Protein 8CI9 (pdb70)

Sequence (306 aa):
LRLPVIDLSMKNLKPGTTSWNSVRTQVREALEEYGCFEAVIDAVSPELQKAVVCNKGHELLNLPLETKMLNGNKPEYDGFTSIPNLNEGMGVGRITDLEKVERFTNLMWPEGNKDFCETVYSYGKRMAEVDHILKMMVFESFGMEKHFDSFCESTNYLLHFMRYQQPGKDGRSPALSLHKDKSILTIVNQNDVKGLEFETKDGEWILPTADNHIVLLGDCFMAWSNGRLHSPLHRVTLVANQARLSTSSFSFPKDIIETPAELVDEEHPLLFNPFEITELLAYCFTKEGAKAVCDLKQYKAYTGALE

Nearest PDB structures (foldseek):
  8ci9-assembly1_C  TM=1.003E+00  e=3.288E-72  Sinopodophyllum hexandrum
  7e37-assembly2_B  TM=9.973E-01  e=7.373E-65  Sinopodophyllum hexandrum
  7e38-assembly2_B  TM=9.932E-01  e=2.097E-63  Sinopodophyllum hexandrum
  8cv9-assembly1_A  TM=7.740E-01  e=1.051E-19  Atropa belladonna
  8cvg-assembly1_A  TM=7.810E-01  e=4.953E-19  Atropa belladonna

Foldseek 3Di:
DAAAEAEPAVPQCDPPGPSVLVSLVVLQVRQQFFQKHFYRDPLDPPVLVVLLVVLQCVQVVADPVLQCLVDDQQLAFHWDDDPQFKIKGKQKQLCDLVSLQVNQCSNPVVGDVSSSVSSSSVQVSVVVVVLSSVCSNCVVLVRNVCSVVFPPPKIKMKMKMKTAQNQDAAKDFRWDKFFRAFQKKKKAWSQFWFKWWQGPVGDIYTDGRPGIMMGGHVLNCLQLLNSGDGIIIGGMGRGRHMIMMIMMGIHTPFKRAHDPSNDDPVRHRFFHIGTSVCLSRQCPDPVRVVCGHPVCSPPRGPPVVD

Radius of gyration: 18.82 Å; Cα contacts (8 Å, |Δi|>4): 619; chains: 1; bounding box: 45×52×49 Å

Secondary structure (DSSP, 8-state):
----EEE--STT--TTSHHHHHHHHHHHHHHHHTSEEEEE--SS-HHHHHHHHHHHHHHHTS-HHHHHTT-S-TTTTS-EEETTTEEEEEEETTT-HHHHHHHHHHH-TT--HHHHHHHHHHHHHHHHHHHHHHHHHHHHTT-GGGHHHHHTT-EEEEEEEEE---SSSS-EEEEEEE---SSEEEEE-TT---EEEE-SSS-EE---SSSEEEEE-HHHHHHTTTSS-PPPEEEEE-SSS-EEEEEEEEE-SSEE---GGG-BTTB---B--EEHHHHHHHHTSTTTGGGSS-GGGSTTB--TT-

Structure (mmCIF, N/CA/C/O backbone):
data_8CI9
#
_entry.id   8CI9
#
_cell.length_a   41.713
_cell.length_b   66.828
_cell.length_c   55.209
_cell.angle_alpha   90.00
_cell.angle_beta   105.85
_cell.angle_gamma   90.00
#
_symmetry.space_group_name_H-M   'P 1 21 1'
#
loop_
_entity.id
_entity.type
_entity.pdbx_description
1 polymer 'Deoxypodophyllotoxin synthase'
2 non-polymer 'FE (III) ION'
3 non-polymer 2-AMINO-2-HYDROXYMETHYL-PROPANE-1,3-DIOL
4 water water
#
loop_
_atom_site.group_PDB
_atom_site.id
_atom_site.type_symbol
_atom_site.label_atom_id
_atom_site.label_alt_id
_atom_site.label_comp_id
_atom_site.label_asym_id
_atom_site.label_entity_id
_atom_site.label_seq_id
_atom_site.pdbx_PDB_ins_code
_atom_site.Cartn_x
_atom_site.Cartn_y
_atom_site.Cartn_z
_atom_site.occupancy
_atom_site.B_iso_or_equiv
_atom_site.auth_seq_id
_atom_site.auth_comp_id
_atom_site.auth_asym_id
_atom_site.auth_atom_id
_atom_site.pdbx_PDB_model_num
ATOM 1 N N . LEU A 1 7 ? -16.993 3.408 27.022 1.00 59.11 7 LEU C N 1
ATOM 2 C CA . LEU A 1 7 ? -15.581 3.475 26.540 1.00 50.00 7 LEU C CA 1
ATOM 3 C C . LEU A 1 7 ? -15.157 2.116 25.963 1.00 44.79 7 LEU C C 1
ATOM 4 O O . LEU A 1 7 ? -14.706 1.261 26.733 1.00 47.49 7 LEU C O 1
ATOM 6 N N . ARG A 1 8 ? -15.247 1.952 24.641 1.00 37.76 8 ARG C N 1
ATOM 7 C CA . ARG A 1 8 ? -14.756 0.754 23.917 1.00 33.04 8 ARG C CA 1
ATOM 8 C C . ARG A 1 8 ? -14.402 1.146 22.470 1.00 32.08 8 ARG C C 1
ATOM 9 O O . ARG A 1 8 ? -14.956 2.136 21.957 1.00 28.89 8 ARG C O 1
ATOM 17 N N . LEU A 1 9 ? -13.402 0.496 21.875 1.00 30.63 9 LEU C N 1
ATOM 18 C CA . LEU A 1 9 ? -12.898 0.882 20.530 1.00 28.18 9 LEU C CA 1
ATOM 19 C C . LEU A 1 9 ? -13.881 0.393 19.470 1.00 26.70 9 LEU C C 1
ATOM 20 O O . LEU A 1 9 ? -14.564 -0.620 19.615 1.00 25.50 9 LEU C O 1
ATOM 25 N N . PRO A 1 10 ? -13.882 1.020 18.282 1.00 24.07 10 PRO C N 1
ATOM 26 C CA . PRO A 1 10 ? -14.500 0.445 17.113 1.00 23.67 10 PRO C CA 1
ATOM 27 C C . PRO A 1 10 ? -13.896 -0.924 16.822 1.00 25.04 10 PRO C C 1
ATOM 28 O O . PRO A 1 10 ? -12.720 -1.135 17.142 1.00 26.96 10 PRO C O 1
ATOM 32 N N . VAL A 1 11 ? -14.689 -1.808 16.242 1.00 25.71 11 VAL C N 1
ATOM 33 C CA . VAL A 1 11 ? -14.226 -3.121 15.756 1.00 24.96 11 VAL C CA 1
ATOM 34 C C . VAL A 1 11 ? -14.473 -3.191 14.270 1.00 26.22 11 VAL C C 1
ATOM 35 O O . VAL A 1 11 ? -15.625 -3.003 13.795 1.00 29.27 11 VAL C O 1
ATOM 39 N N . ILE A 1 12 ? -13.417 -3.365 13.509 1.00 23.99 12 ILE C N 1
ATOM 40 C CA . ILE A 1 12 ? -13.455 -3.345 12.035 1.00 23.84 12 ILE C CA 1
ATOM 41 C C . ILE A 1 12 ? -13.112 -4.734 11.538 1.00 28.54 12 ILE C C 1
ATOM 42 O O . ILE A 1 12 ? -12.072 -5.285 11.908 1.00 28.87 12 ILE C O 1
ATOM 47 N N . ASP A 1 13 ? -14.016 -5.304 10.770 1.00 26.25 13 ASP C N 1
ATOM 48 C CA . ASP A 1 13 ? -13.809 -6.642 10.171 1.00 27.92 13 ASP C CA 1
ATOM 49 C C . ASP A 1 13 ? -12.965 -6.492 8.912 1.00 29.14 13 ASP C C 1
ATOM 50 O O . ASP A 1 13 ? -13.468 -6.101 7.879 1.00 27.07 13 ASP C O 1
ATOM 55 N N . LEU A 1 14 ? -11.688 -6.858 8.990 1.00 28.71 14 LEU C N 1
ATOM 56 C CA . LEU A 1 14 ? -10.794 -6.861 7.817 1.00 31.03 14 LEU C CA 1
ATOM 57 C C . LEU A 1 14 ? -10.713 -8.270 7.253 1.00 32.96 14 LEU C C 1
ATOM 58 O O . LEU A 1 14 ? -9.692 -8.574 6.663 1.00 40.25 14 LEU C O 1
ATOM 63 N N . SER A 1 15 ? -11.749 -9.100 7.408 1.00 32.22 15 SER C N 1
ATOM 64 C CA . SER A 1 15 ? -11.817 -10.391 6.690 1.00 33.36 15 SER C CA 1
ATOM 65 C C . SER A 1 15 ? -11.461 -10.091 5.243 1.00 39.24 15 SER C C 1
ATOM 66 O O . SER A 1 15 ? -12.082 -9.179 4.636 1.00 40.54 15 SER C O 1
ATOM 69 N N . MET A 1 16 ? -10.387 -10.698 4.744 1.00 41.65 16 MET C N 1
ATOM 70 C CA . MET A 1 16 ? -9.848 -10.341 3.401 1.00 43.64 16 MET C CA 1
ATOM 71 C C . MET A 1 16 ? -10.877 -10.673 2.324 1.00 45.94 16 MET C C 1
ATOM 72 O O . MET A 1 16 ? -10.910 -9.960 1.312 1.00 46.11 16 MET C O 1
ATOM 77 N N . LYS A 1 17 ? -11.633 -11.738 2.522 1.00 47.31 17 LYS C N 1
ATOM 78 C CA . LYS A 1 17 ? -12.785 -12.104 1.645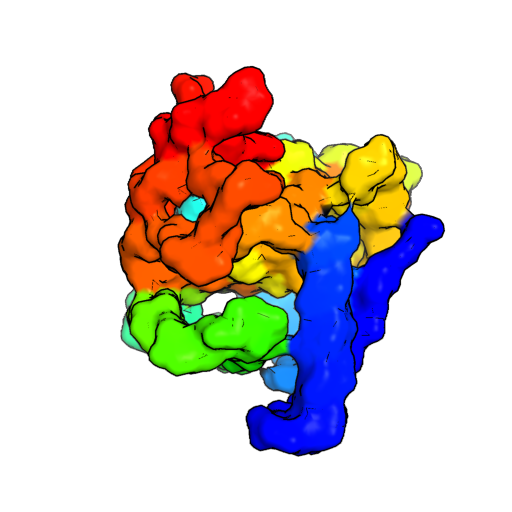 1.00 54.86 17 LYS C CA 1
ATOM 79 C C . LYS A 1 17 ? -13.595 -10.847 1.317 1.00 57.21 17 LYS C C 1
ATOM 80 O O . LYS A 1 17 ? -14.008 -10.148 2.278 1.00 57.55 17 LYS C O 1
ATOM 82 N N . ASN A 1 18 ? -13.766 -10.578 0.016 1.00 58.11 18 ASN C N 1
ATOM 83 C CA . ASN A 1 18 ? -14.748 -9.620 -0.550 1.00 57.06 18 ASN C CA 1
ATOM 84 C C . ASN A 1 18 ? -14.113 -8.225 -0.649 1.00 64.09 18 ASN C C 1
ATOM 85 O O . ASN A 1 18 ? -14.706 -7.361 -1.336 1.00 59.73 18 ASN C O 1
ATOM 87 N N . LEU A 1 19 ? -12.931 -8.036 -0.037 1.00 68.04 19 LEU C N 1
ATOM 88 C CA . LEU A 1 19 ? -12.311 -6.714 0.243 1.00 63.57 19 LEU C CA 1
ATOM 89 C C . LEU A 1 19 ? -11.373 -6.335 -0.906 1.00 61.42 19 LEU C C 1
ATOM 90 O O . LEU A 1 19 ? -10.170 -6.190 -0.655 1.00 60.33 19 LEU C O 1
ATOM 95 N N . LYS A 1 20 ? -11.913 -6.182 -2.119 1.00 58.11 20 LYS C N 1
ATOM 96 C CA . LYS A 1 20 ? -11.151 -5.695 -3.299 1.00 52.50 20 LYS C CA 1
ATOM 97 C C . LYS A 1 20 ? -11.518 -4.230 -3.500 1.00 46.91 20 LYS C C 1
ATOM 98 O O . LYS A 1 20 ? -12.626 -3.818 -3.168 1.00 47.58 20 LYS C O 1
ATOM 100 N N . PRO A 1 21 ? -10.598 -3.384 -4.015 1.00 47.44 21 PRO C N 1
ATOM 101 C CA . PRO A 1 21 ? -10.927 -1.987 -4.300 1.00 49.30 21 PRO C CA 1
ATOM 102 C C . PRO A 1 21 ? -12.166 -1.858 -5.206 1.00 58.76 21 PRO C C 1
ATOM 103 O O . PRO A 1 21 ? -12.326 -2.673 -6.118 1.00 57.57 21 PRO C O 1
ATOM 107 N N . GLY A 1 22 ? -13.033 -0.882 -4.901 1.00 61.02 22 GLY C N 1
ATOM 108 C CA . GLY A 1 22 ? -14.256 -0.573 -5.669 1.00 59.25 22 GLY C CA 1
ATOM 109 C C . GLY A 1 22 ? -15.476 -1.330 -5.167 1.00 58.37 22 GLY C C 1
ATOM 110 O O . GLY A 1 22 ? -16.597 -0.857 -5.419 1.00 59.16 22 GLY C O 1
ATOM 111 N N . THR A 1 23 ? -15.294 -2.461 -4.482 1.00 55.91 23 THR C N 1
ATOM 112 C CA . THR A 1 23 ? -16.416 -3.306 -3.996 1.00 58.92 23 THR C CA 1
ATOM 113 C C . THR A 1 23 ? -17.243 -2.527 -2.967 1.00 62.27 23 THR C C 1
ATOM 114 O O . THR A 1 23 ? -16.826 -1.417 -2.567 1.00 62.47 23 THR C O 1
ATOM 118 N N . THR A 1 24 ? -18.390 -3.093 -2.588 1.00 61.39 24 THR C N 1
ATOM 119 C CA . THR A 1 24 ? -19.369 -2.501 -1.634 1.00 59.87 24 THR C CA 1
ATOM 120 C C . THR A 1 24 ? -18.753 -2.516 -0.230 1.00 54.70 24 THR C C 1
ATOM 121 O O . THR A 1 24 ? -18.740 -1.443 0.434 1.00 55.94 24 THR C O 1
ATOM 125 N N . SER A 1 25 ? -18.242 -3.684 0.171 1.00 48.96 25 SER C N 1
ATOM 126 C CA . SER A 1 25 ? -17.637 -3.969 1.491 1.00 49.01 25 SER C CA 1
ATOM 127 C C . SER A 1 25 ? -16.418 -3.056 1.690 1.00 43.29 25 SER C C 1
ATOM 128 O O . SER A 1 25 ? -16.293 -2.488 2.774 1.00 45.01 25 SER C O 1
ATOM 131 N N . TRP A 1 26 ? -15.587 -2.888 0.663 1.00 40.55 26 TRP C N 1
ATOM 132 C CA . TRP A 1 26 ? -14.400 -1.992 0.705 1.00 34.08 26 TRP C CA 1
ATOM 133 C C . TRP A 1 26 ? -14.846 -0.566 1.065 1.00 36.89 26 TRP C C 1
ATOM 134 O O . TRP A 1 26 ? -14.276 0.026 1.969 1.00 31.99 26 TRP C O 1
ATOM 145 N N . ASN A 1 27 ? -15.844 -0.014 0.391 1.00 39.20 27 ASN C N 1
ATOM 146 C CA . ASN A 1 27 ? -16.309 1.382 0.642 1.00 38.04 27 ASN C CA 1
ATOM 147 C C . ASN A 1 27 ? -16.846 1.551 2.073 1.00 35.46 27 ASN C C 1
ATOM 148 O O . ASN A 1 27 ? -16.572 2.602 2.687 1.00 32.95 27 ASN C O 1
ATOM 153 N N . SER A 1 28 ? -17.589 0.576 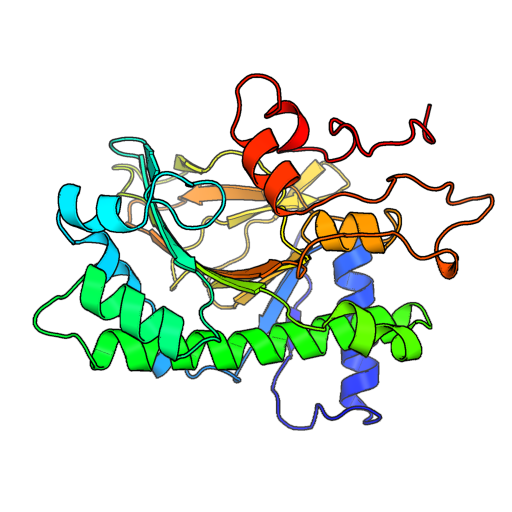2.592 1.00 34.57 28 SER C N 1
ATOM 154 C CA . SER A 1 28 ? -18.109 0.539 3.980 1.00 31.90 28 SER C CA 1
ATOM 155 C C . SER A 1 28 ? -16.919 0.500 4.964 1.00 27.73 28 SER C C 1
ATOM 156 O O . SER A 1 28 ? -16.916 1.281 5.936 1.00 28.12 28 SER C O 1
ATOM 159 N N . VAL A 1 29 ? -15.961 -0.371 4.697 1.00 28.68 29 VAL C N 1
ATOM 160 C CA . VAL A 1 29 ? -14.788 -0.557 5.606 1.00 26.41 29 VAL C CA 1
ATOM 161 C C . VAL A 1 29 ? -13.958 0.735 5.569 1.00 24.98 29 VAL C C 1
ATOM 162 O O . VAL A 1 29 ? -13.535 1.211 6.620 1.00 23.08 29 VAL C O 1
ATOM 166 N N . ARG A 1 30 ? -13.787 1.305 4.392 1.00 24.79 30 ARG C N 1
ATOM 167 C CA . ARG A 1 30 ? -13.057 2.602 4.254 1.00 24.16 30 ARG C CA 1
ATOM 168 C C . ARG A 1 30 ? -13.657 3.666 5.173 1.00 23.92 30 ARG C C 1
ATOM 169 O O . ARG A 1 30 ? -12.915 4.347 5.897 1.00 24.21 30 ARG C O 1
ATOM 177 N N . THR A 1 31 ? -14.977 3.836 5.176 1.00 25.42 31 THR C N 1
ATOM 178 C CA . THR A 1 31 ? -15.607 4.856 6.032 1.00 24.52 31 THR C CA 1
ATOM 179 C C . THR A 1 31 ? -15.325 4.555 7.513 1.00 25.99 31 THR C C 1
ATOM 180 O O . THR A 1 31 ? -15.026 5.465 8.276 1.00 23.10 31 THR C O 1
ATOM 184 N N . GLN A 1 32 ? -15.421 3.297 7.920 1.00 23.67 32 GLN C N 1
ATOM 185 C CA . GLN A 1 32 ? -15.166 2.879 9.322 1.00 24.56 32 GLN C CA 1
ATOM 186 C C . GLN A 1 32 ? -13.708 3.205 9.725 1.00 20.61 32 GLN C C 1
ATOM 187 O O . GLN A 1 32 ? -13.479 3.676 10.838 1.00 19.80 32 GLN C O 1
ATOM 193 N N . VAL A 1 33 ? -12.762 2.879 8.848 1.00 21.91 33 VAL C N 1
ATOM 194 C CA . VAL A 1 33 ? -11.302 3.095 9.113 1.00 21.25 33 VAL C CA 1
ATOM 195 C C . VAL A 1 33 ? -11.038 4.595 9.264 1.00 21.37 33 VAL C C 1
ATOM 196 O O . VAL A 1 33 ? -10.418 5.003 10.266 1.00 19.76 33 VAL C O 1
ATOM 200 N N . ARG A 1 34 ? -11.551 5.395 8.328 1.00 20.42 34 ARG C N 1
ATOM 201 C CA . ARG A 1 34 ? -11.318 6.862 8.388 1.00 21.15 34 ARG C CA 1
ATOM 202 C C . ARG A 1 34 ? -11.926 7.411 9.676 1.00 20.80 34 ARG C C 1
ATOM 203 O O . ARG A 1 34 ? -11.247 8.145 10.408 1.00 21.52 34 ARG C O 1
ATOM 211 N N . GLU A 1 35 ? -13.160 7.039 10.004 1.00 20.72 35 GLU C N 1
ATOM 212 C CA . GLU A 1 35 ? -13.808 7.624 11.178 1.00 23.17 35 GLU C CA 1
ATOM 213 C C . GLU A 1 35 ? -13.081 7.185 12.467 1.00 20.30 35 GLU C C 1
ATOM 214 O O . GLU A 1 35 ? -12.898 8.013 13.377 1.00 22.77 35 GLU C O 1
ATOM 220 N N . ALA A 1 36 ? -12.689 5.920 12.568 1.00 22.00 36 ALA C N 1
ATOM 221 C CA . ALA A 1 36 ? -11.980 5.412 13.769 1.00 20.75 36 ALA C CA 1
ATOM 222 C C . ALA A 1 36 ? -10.652 6.160 13.969 1.00 20.98 36 ALA C C 1
ATOM 223 O O . ALA A 1 36 ? -10.302 6.581 15.106 1.00 21.32 36 ALA C O 1
ATOM 225 N N . LEU A 1 37 ? -9.906 6.340 12.876 1.00 20.95 37 LEU C N 1
ATOM 226 C CA . LEU A 1 37 ? -8.569 6.975 13.002 1.00 20.72 37 LEU C CA 1
ATOM 227 C C . LEU A 1 37 ? -8.688 8.486 13.238 1.00 22.13 37 LEU C C 1
ATOM 228 O O . LEU A 1 37 ? -7.761 9.065 13.793 1.00 21.04 37 LEU C O 1
ATOM 233 N N . GLU A 1 38 ? -9.834 9.083 12.905 1.00 22.50 38 GLU C N 1
ATOM 234 C CA . GLU A 1 38 ? -10.077 10.519 13.205 1.00 25.38 38 GLU C CA 1
ATOM 235 C C . GLU A 1 38 ? -10.463 10.703 14.685 1.00 25.92 38 GLU C C 1
ATOM 236 O O . GLU A 1 38 ? -9.936 11.612 15.326 1.00 26.10 38 GLU C O 1
ATOM 242 N N . GLU A 1 39 ? -11.343 9.855 15.208 1.00 24.52 39 GLU C N 1
ATOM 243 C CA . GLU A 1 39 ? -11.960 10.019 16.551 1.00 28.03 39 GLU C CA 1
ATOM 244 C C . GLU A 1 39 ? -11.065 9.380 17.625 1.00 26.95 39 GLU C C 1
ATOM 245 O O . GLU A 1 39 ? -10.790 10.029 18.636 1.00 29.81 39 GLU C O 1
ATOM 251 N N . TYR A 1 40 ? -10.684 8.112 17.438 1.00 25.71 40 TYR C N 1
ATOM 252 C CA . TYR A 1 40 ? -9.933 7.304 18.424 1.00 23.45 40 TYR C CA 1
ATOM 253 C C . TYR A 1 40 ? -8.433 7.249 18.092 1.00 21.89 40 TYR C C 1
ATOM 254 O O . TYR A 1 40 ? -7.656 7.103 19.018 1.00 21.41 40 TYR C O 1
ATOM 263 N N . GLY A 1 41 ? -8.051 7.314 16.815 1.00 21.37 41 GLY C N 1
ATOM 264 C CA . GLY A 1 41 ? -6.680 7.031 16.351 1.00 20.15 41 GLY C CA 1
ATOM 265 C C . GLY A 1 41 ? -6.369 5.548 16.351 1.00 19.67 41 GLY C C 1
ATOM 266 O O . GLY A 1 41 ? -5.187 5.187 16.239 1.00 19.54 41 GLY C O 1
ATOM 267 N N . CYS A 1 42 ? -7.337 4.692 16.612 1.00 19.35 42 CYS C N 1
ATOM 268 C CA . CYS A 1 42 ? -7.073 3.238 16.720 1.00 21.35 42 CYS C CA 1
ATOM 269 C C . CYS A 1 42 ? -8.378 2.458 16.621 1.00 20.25 42 CYS C C 1
ATOM 270 O O . CYS A 1 42 ? -9.449 3.059 16.725 1.00 20.28 42 CYS C O 1
ATOM 273 N N . PHE A 1 43 ? -8.275 1.150 16.435 1.00 19.74 43 PHE C N 1
ATOM 274 C CA . PHE A 1 43 ? -9.476 0.302 16.385 1.00 20.03 43 PHE C CA 1
ATOM 275 C C . PHE A 1 43 ? -9.048 -1.136 16.581 1.00 22.51 43 PHE C C 1
ATOM 276 O O . PHE A 1 43 ? -7.868 -1.466 16.284 1.00 21.74 43 PHE C O 1
ATOM 284 N N . GLU A 1 44 ? -9.941 -1.940 17.160 1.00 23.02 44 GLU C N 1
ATOM 285 C CA . GLU A 1 44 ? -9.754 -3.403 17.138 1.00 25.28 44 GLU C CA 1
ATOM 286 C C . GLU A 1 44 ? -10.000 -3.898 15.716 1.00 24.58 44 GLU C C 1
ATOM 287 O O . GLU A 1 44 ? -10.966 -3.430 15.016 1.00 24.80 44 GLU C O 1
ATOM 293 N N . ALA A 1 45 ? -9.193 -4.827 15.221 1.00 23.88 45 ALA C N 1
ATOM 294 C CA . ALA A 1 45 ? -9.303 -5.368 13.864 1.00 24.15 45 ALA C CA 1
ATOM 295 C C . ALA A 1 45 ? -9.387 -6.896 13.881 1.00 28.29 45 ALA C C 1
ATOM 296 O O . ALA A 1 45 ? -8.598 -7.557 14.599 1.00 27.14 45 ALA C O 1
ATOM 298 N N . VAL A 1 46 ? -10.355 -7.418 13.148 1.00 28.73 46 VAL C N 1
ATOM 299 C CA . VAL A 1 46 ? -10.505 -8.876 12.952 1.00 27.20 46 VAL C CA 1
ATOM 300 C C . VAL A 1 46 ? -9.783 -9.201 11.648 1.00 24.59 46 VAL C C 1
ATOM 301 O O . VAL A 1 46 ? -10.242 -8.800 10.519 1.00 28.78 46 VAL C O 1
ATOM 305 N N . ILE A 1 47 ? -8.624 -9.863 11.770 1.00 25.98 47 ILE C N 1
ATOM 306 C CA . ILE A 1 47 ? -7.689 -10.066 10.645 1.00 25.12 47 ILE C CA 1
ATOM 307 C C . ILE A 1 47 ? -7.512 -11.564 10.458 1.00 25.83 47 ILE C C 1
ATOM 308 O O . ILE A 1 47 ? -7.029 -12.186 11.398 1.00 31.74 47 ILE C O 1
ATOM 313 N N . ASP A 1 48 ? -7.937 -12.082 9.328 1.00 24.02 48 ASP C N 1
ATOM 314 C CA . ASP A 1 48 ? -7.762 -13.490 8.908 1.00 26.24 48 ASP C CA 1
ATOM 315 C C . ASP A 1 48 ? -6.661 -13.547 7.822 1.00 24.57 48 ASP C C 1
ATOM 316 O O . ASP A 1 48 ? -6.369 -14.629 7.452 1.00 27.42 48 ASP C O 1
ATOM 321 N N . ALA A 1 49 ? -5.930 -12.461 7.592 1.00 25.96 49 ALA C N 1
ATOM 322 C CA . ALA A 1 49 ? -4.748 -12.535 6.704 1.00 25.28 49 ALA C CA 1
ATOM 323 C C . ALA A 1 49 ? -3.728 -13.452 7.387 1.00 25.33 49 ALA C C 1
ATOM 324 O O . ALA A 1 49 ? -2.883 -13.995 6.677 1.00 28.57 49 ALA C O 1
ATOM 326 N N . VAL A 1 50 ? -3.845 -13.624 8.713 1.00 23.51 50 VAL C N 1
ATOM 327 C CA . VAL A 1 50 ? -2.931 -14.499 9.505 1.00 22.99 50 VAL C CA 1
ATOM 328 C C . VAL A 1 50 ? -3.767 -15.506 10.308 1.00 21.51 50 VAL C C 1
ATOM 329 O O . VAL A 1 50 ? -4.653 -15.089 11.045 1.00 24.62 50 VAL C O 1
ATOM 333 N N . SER A 1 51 ? -3.475 -16.789 10.157 1.00 22.34 51 SER C N 1
ATOM 334 C CA . SER A 1 51 ? -4.209 -17.847 10.884 1.00 21.68 51 SER C CA 1
ATOM 335 C C . SER A 1 51 ? -3.858 -17.779 12.357 1.00 26.63 51 SER C C 1
ATOM 336 O O . SER A 1 51 ? -2.786 -17.287 12.749 1.00 22.66 51 SER C O 1
ATOM 339 N N . PRO A 1 52 ? -4.708 -18.350 13.234 1.00 27.12 52 PRO C N 1
ATOM 340 C CA . PRO A 1 52 ? -4.327 -18.493 14.637 1.00 26.53 52 PRO C CA 1
ATOM 341 C C . PRO A 1 52 ? -3.024 -19.302 14.830 1.00 26.64 52 PRO C C 1
ATOM 342 O O . PRO A 1 52 ? -2.247 -18.998 15.754 1.00 27.48 52 PRO C O 1
ATOM 346 N N . GLU A 1 53 ? -2.767 -20.251 13.935 1.00 25.02 53 GLU C N 1
ATOM 347 C CA . GLU A 1 53 ? -1.581 -21.141 13.931 1.00 27.56 53 GLU C CA 1
ATOM 348 C C . GLU A 1 53 ? -0.340 -20.269 13.675 1.00 24.52 53 GLU C C 1
ATOM 349 O O . GLU A 1 53 ? 0.665 -20.417 14.404 1.00 24.74 53 GLU C O 1
ATOM 355 N N . LEU A 1 54 ? -0.403 -19.387 12.688 1.00 21.98 54 LEU C N 1
ATOM 356 C CA . LEU A 1 54 ? 0.768 -18.534 12.363 1.00 21.10 54 LEU C CA 1
ATOM 357 C C . LEU A 1 54 ? 0.964 -17.506 13.477 1.00 20.60 54 LEU C C 1
ATOM 358 O O . LEU A 1 54 ? 2.102 -17.239 13.843 1.00 21.29 54 LEU C O 1
ATOM 363 N N . GLN A 1 55 ? -0.130 -16.968 13.990 1.00 19.58 55 GLN C N 1
ATOM 364 C CA . GLN A 1 55 ? -0.027 -15.997 15.104 1.00 19.45 55 GLN C CA 1
ATOM 365 C C . GLN A 1 55 ? 0.724 -16.660 16.285 1.00 20.79 55 GLN C C 1
ATOM 366 O O . GLN A 1 55 ? 1.659 -16.060 16.847 1.00 21.45 55 GLN C O 1
ATOM 372 N N . LYS A 1 56 ? 0.379 -17.910 16.635 1.00 21.18 56 LYS C N 1
ATOM 373 C CA . LYS A 1 56 ? 1.061 -18.583 17.771 1.00 22.43 56 LYS C CA 1
ATOM 374 C C . LYS A 1 56 ? 2.521 -18.927 17.429 1.00 20.35 56 LYS C C 1
ATOM 375 O O . LYS A 1 56 ? 3.352 -18.806 18.330 1.00 22.72 56 LYS C O 1
ATOM 378 N N . ALA A 1 57 ? 2.823 -19.328 16.195 1.00 20.29 57 ALA C N 1
ATOM 379 C CA . ALA A 1 57 ? 4.182 -19.623 15.695 1.00 21.13 57 ALA C CA 1
ATOM 380 C C . ALA A 1 57 ? 5.015 -18.339 15.821 1.00 21.41 57 ALA C C 1
ATOM 381 O O . ALA A 1 57 ? 6.147 -18.405 16.320 1.00 20.50 57 ALA C O 1
ATOM 383 N N . VAL A 1 58 ? 4.469 -17.183 15.435 1.00 20.84 58 VAL C N 1
ATOM 384 C CA A VAL A 1 58 ? 5.271 -15.920 15.513 0.50 19.48 58 VAL C CA 1
ATOM 385 C CA B VAL A 1 58 ? 5.321 -15.954 15.507 0.50 19.61 58 VAL C CA 1
ATOM 386 C C . VAL A 1 58 ? 5.525 -15.563 16.987 1.00 20.65 58 VAL C C 1
ATOM 387 O O . VAL A 1 58 ? 6.582 -15.031 17.310 1.00 19.01 58 VAL C O 1
ATOM 394 N N . CYS A 1 59 ? 4.567 -15.805 17.870 1.00 19.97 59 CYS C N 1
ATOM 395 C CA . CYS A 1 59 ? 4.732 -15.602 19.325 1.00 22.67 59 CYS C CA 1
ATOM 396 C C . CYS A 1 59 ? 5.895 -16.476 19.813 1.00 20.11 59 CYS C C 1
ATOM 397 O O . CYS A 1 59 ? 6.836 -15.961 20.441 1.00 20.01 59 CYS C O 1
ATOM 400 N N . ASN A 1 60 ? 5.911 -17.745 19.438 1.00 21.07 60 ASN C N 1
ATOM 401 C CA . ASN A 1 60 ? 7.012 -18.654 19.826 1.00 22.92 60 ASN C CA 1
ATOM 402 C C . ASN A 1 60 ? 8.358 -18.124 19.296 1.00 23.58 60 ASN C C 1
ATOM 403 O O . ASN A 1 60 ? 9.369 -18.200 20.035 1.00 23.84 60 ASN C O 1
ATOM 408 N N . LYS A 1 61 ? 8.392 -17.618 18.064 1.00 20.93 61 LYS C N 1
ATOM 409 C CA . LYS A 1 61 ? 9.633 -17.076 17.441 1.00 21.67 61 LYS C CA 1
ATOM 410 C C . LYS A 1 61 ? 10.123 -15.838 18.220 1.00 19.31 61 LYS C C 1
ATOM 411 O O . LYS A 1 61 ? 11.358 -15.687 18.368 1.00 20.01 61 LYS C O 1
ATOM 417 N N . GLY A 1 62 ? 9.219 -14.970 18.687 1.00 17.61 62 GLY C N 1
ATOM 418 C CA . GLY A 1 62 ? 9.542 -13.818 19.535 1.00 17.13 62 GLY C CA 1
ATOM 419 C C . GLY A 1 62 ? 10.228 -14.280 20.811 1.00 17.79 62 GLY C C 1
ATOM 420 O O . GLY A 1 62 ? 11.233 -13.711 21.187 1.00 18.12 62 GLY C O 1
ATOM 421 N N . HIS A 1 63 ? 9.654 -15.284 21.485 1.00 18.79 63 HIS C N 1
ATOM 422 C CA . HIS A 1 63 ? 10.287 -15.807 22.717 1.00 20.76 63 HIS C CA 1
ATOM 423 C C . HIS A 1 63 ? 11.657 -16.402 22.375 1.00 19.18 63 HIS C C 1
ATOM 424 O O . HIS A 1 63 ? 12.594 -16.168 23.141 1.00 22.30 63 HIS C O 1
ATOM 431 N N . GLU A 1 64 ? 11.779 -17.154 21.273 1.00 19.91 64 GLU C N 1
ATOM 432 C CA . GLU A 1 64 ? 13.043 -17.815 20.892 1.00 20.97 64 GLU C CA 1
ATOM 433 C C . GLU A 1 64 ? 14.116 -16.723 20.686 1.00 20.35 64 GLU C C 1
ATOM 434 O O . GLU A 1 64 ? 15.265 -16.868 21.158 1.00 21.16 64 GLU C O 1
ATOM 440 N N . LEU A 1 65 ? 13.755 -15.636 20.006 1.00 19.45 65 LEU C N 1
ATOM 441 C CA . LEU A 1 65 ? 14.712 -14.524 19.795 1.00 19.09 65 LEU C CA 1
ATOM 442 C C . LEU A 1 65 ? 15.122 -13.901 21.146 1.00 19.80 65 LEU C C 1
ATOM 443 O O . LEU A 1 65 ? 16.333 -13.667 21.400 1.00 18.80 65 LEU C O 1
ATOM 448 N N . LEU A 1 66 ? 14.163 -13.597 22.003 1.00 19.26 66 LEU C N 1
ATOM 449 C CA . LEU A 1 66 ? 14.430 -12.855 23.243 1.00 21.09 66 LEU C CA 1
ATOM 450 C C . LEU A 1 66 ? 15.101 -13.797 24.260 1.00 19.00 66 LEU C C 1
ATOM 451 O O . LEU A 1 66 ? 15.727 -13.241 25.198 1.00 22.30 66 LEU C O 1
ATOM 456 N N . ASN A 1 67 ? 15.107 -15.096 24.005 1.00 21.60 67 ASN C N 1
ATOM 457 C CA . ASN A 1 67 ? 15.772 -16.085 24.914 1.00 22.27 67 ASN C CA 1
ATOM 458 C C . ASN A 1 67 ? 17.239 -16.270 24.549 1.00 26.36 67 ASN C C 1
ATOM 459 O O . ASN A 1 67 ? 17.954 -17.049 25.272 1.00 26.00 67 ASN C O 1
ATOM 464 N N . LEU A 1 68 ? 17.712 -15.618 23.487 1.00 21.67 68 LEU C N 1
ATOM 465 C CA . LEU A 1 68 ? 19.130 -15.701 23.107 1.00 22.52 68 LEU C CA 1
ATOM 466 C C . LEU A 1 68 ? 19.958 -14.993 24.170 1.00 23.94 68 LEU C C 1
ATOM 467 O O . LEU A 1 68 ? 19.463 -14.131 24.893 1.00 23.09 68 LEU C O 1
ATOM 472 N N . PRO A 1 69 ? 21.271 -15.305 24.255 1.00 24.86 69 PRO C N 1
ATOM 473 C CA . PRO A 1 69 ? 22.166 -14.557 25.136 1.00 26.08 69 PRO C CA 1
ATOM 474 C C . PRO A 1 69 ? 22.218 -13.067 24.821 1.00 28.50 69 PRO C C 1
ATOM 475 O O . PRO A 1 69 ? 22.097 -12.704 23.633 1.00 24.91 69 PRO C O 1
ATOM 479 N N . LEU A 1 70 ? 22.413 -12.232 25.842 1.00 27.83 70 LEU C N 1
ATOM 480 C CA . LEU A 1 70 ? 22.505 -10.769 25.709 1.00 32.35 70 LEU C CA 1
ATOM 481 C C . LEU A 1 70 ? 23.501 -10.435 24.596 1.00 32.24 70 LEU C C 1
ATOM 482 O O . LEU A 1 70 ? 23.168 -9.623 23.743 1.00 34.51 70 LEU C O 1
ATOM 487 N N . GLU A 1 71 ? 24.694 -11.043 24.610 1.00 32.08 71 GLU C N 1
ATOM 488 C CA . GLU A 1 71 ? 25.752 -10.725 23.622 1.00 32.98 71 GLU C CA 1
ATOM 489 C C . GLU A 1 71 ? 25.245 -11.016 22.205 1.00 29.04 71 GLU C C 1
ATOM 490 O O . GLU A 1 71 ? 25.630 -10.278 21.271 1.00 29.07 71 GLU C O 1
ATOM 496 N N . THR A 1 72 ? 24.429 -12.056 22.013 1.00 25.92 72 THR C N 1
ATOM 497 C CA . THR A 1 72 ? 23.882 -12.366 20.670 1.00 24.27 72 THR C CA 1
ATOM 498 C C . THR A 1 72 ? 22.844 -11.291 20.283 1.00 22.38 72 THR C C 1
ATOM 499 O O . THR A 1 72 ? 22.930 -10.801 19.133 1.00 23.57 72 THR C O 1
ATOM 503 N N . LYS A 1 73 ? 21.928 -10.939 21.178 1.00 23.65 73 LYS C N 1
ATOM 504 C CA . LYS A 1 73 ? 20.885 -9.909 20.884 1.00 23.01 73 LYS C CA 1
ATOM 505 C C . LYS A 1 73 ? 21.573 -8.576 20.503 1.00 25.34 73 LYS C C 1
ATOM 506 O O . LYS A 1 73 ? 21.133 -7.878 19.551 1.00 24.82 73 LYS C O 1
ATOM 512 N N . MET A 1 74 ? 22.684 -8.245 21.151 1.00 26.82 74 MET C N 1
ATOM 513 C CA . MET A 1 74 ? 23.415 -6.976 20.870 1.00 28.53 74 MET C CA 1
ATOM 514 C C . MET A 1 74 ? 23.949 -6.902 19.441 1.00 22.20 74 MET C C 1
ATOM 515 O O . MET A 1 74 ? 24.175 -5.754 18.939 1.00 24.30 74 MET C O 1
ATOM 520 N N . LEU A 1 75 ? 24.153 -8.026 18.766 1.00 23.31 75 LEU C N 1
ATOM 521 C CA . LEU A 1 75 ? 24.628 -8.056 17.386 1.00 21.84 75 LEU C CA 1
ATOM 522 C C . LEU A 1 75 ? 23.646 -7.266 16.498 1.00 23.28 75 LEU C C 1
ATOM 523 O O . LEU A 1 75 ? 24.071 -6.741 15.508 1.00 24.80 75 LEU C O 1
ATOM 528 N N . ASN A 1 76 ? 22.372 -7.119 16.902 1.00 22.60 76 ASN C N 1
ATOM 529 C CA . ASN A 1 76 ? 21.379 -6.383 16.067 1.00 22.79 76 ASN C CA 1
ATOM 530 C C . ASN A 1 76 ? 21.527 -4.857 16.220 1.00 23.53 76 ASN C C 1
ATOM 531 O O . ASN A 1 76 ? 20.770 -4.103 15.596 1.00 22.27 76 ASN C O 1
ATOM 536 N N . GLY A 1 77 ? 22.579 -4.392 16.901 1.00 23.39 77 GLY C N 1
ATOM 537 C CA . GLY A 1 77 ? 22.944 -2.969 16.899 1.00 21.44 77 GLY C CA 1
ATOM 538 C C . GLY A 1 77 ? 22.458 -2.211 18.096 1.00 21.57 77 GLY C C 1
ATOM 539 O O . GLY A 1 77 ? 21.869 -2.774 19.042 1.00 22.07 77 GLY C O 1
ATOM 540 N N . ASN A 1 78 ? 22.760 -0.919 18.083 1.00 21.28 78 ASN C N 1
ATOM 541 C CA . ASN A 1 78 ? 22.572 -0.005 19.213 1.00 23.16 78 ASN C CA 1
ATOM 542 C C . ASN A 1 78 ? 21.531 1.052 18.875 1.00 22.12 78 ASN C C 1
ATOM 543 O O . ASN A 1 78 ? 21.613 2.176 19.436 1.00 25.68 78 ASN C O 1
ATOM 548 N N . LYS A 1 79 ? 20.500 0.690 18.091 1.00 22.27 79 LYS C N 1
ATOM 549 C CA . LYS A 1 79 ? 19.391 1.623 17.699 1.00 22.07 79 LYS C CA 1
ATOM 550 C C . LYS A 1 79 ? 18.069 1.080 18.253 1.00 21.21 79 LYS C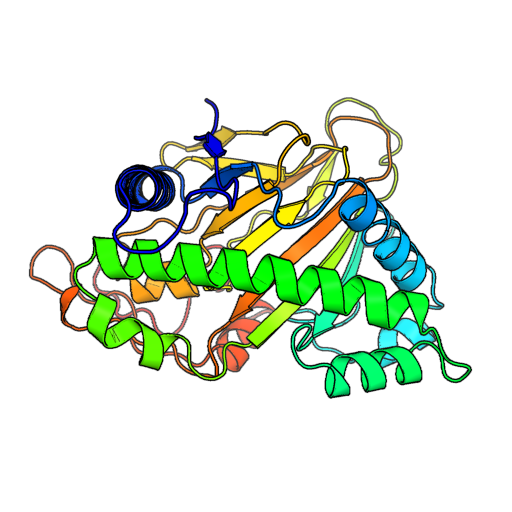 C 1
ATOM 551 O O . LYS A 1 79 ? 17.224 0.570 17.504 1.00 20.48 79 LYS C O 1
ATOM 557 N N . PRO A 1 80 ? 17.821 1.225 19.561 1.00 21.90 80 PRO C N 1
ATOM 558 C CA . PRO A 1 80 ? 16.575 0.742 20.153 1.00 21.78 80 PRO C CA 1
ATOM 559 C C . PRO A 1 80 ? 15.326 1.496 19.668 1.00 21.77 80 PRO C C 1
ATOM 560 O O . PRO A 1 80 ? 14.268 0.952 19.820 1.00 20.93 80 PRO C O 1
ATOM 564 N N . GLU A 1 81 ? 15.490 2.655 19.051 1.00 22.46 81 GLU C N 1
ATOM 565 C CA . GLU A 1 81 ? 14.372 3.452 18.456 1.00 22.16 81 GLU C CA 1
ATOM 566 C C . GLU A 1 81 ? 13.767 2.666 17.282 1.00 22.85 81 GLU C C 1
ATOM 567 O O . GLU A 1 81 ? 12.649 2.993 16.878 1.00 22.99 81 GLU C O 1
ATOM 573 N N . TYR A 1 82 ? 14.476 1.689 16.723 1.00 19.55 82 TYR C N 1
ATOM 574 C CA . TYR A 1 82 ? 13.978 0.901 15.567 1.00 19.78 82 TYR C CA 1
ATOM 575 C C . TYR A 1 82 ? 13.993 -0.579 15.946 1.00 18.95 82 TYR C C 1
ATOM 576 O O . TYR A 1 82 ? 12.904 -1.067 16.295 1.00 18.90 82 TYR C O 1
ATOM 585 N N . ASP A 1 83 ? 15.161 -1.228 15.962 1.00 18.94 83 ASP C N 1
ATOM 586 C CA . ASP A 1 83 ? 15.235 -2.708 16.104 1.00 18.02 83 ASP C CA 1
ATOM 587 C C . ASP A 1 83 ? 16.140 -3.166 17.260 1.00 18.63 83 ASP C C 1
ATOM 588 O O . ASP A 1 83 ? 16.184 -4.385 17.521 1.00 18.71 83 ASP C O 1
ATOM 593 N N . GLY A 1 84 ? 16.977 -2.308 17.810 1.00 18.72 84 GLY C N 1
ATOM 594 C CA . GLY A 1 84 ? 18.010 -2.706 18.774 1.00 18.88 84 GLY C CA 1
ATOM 595 C C . GLY A 1 84 ? 17.410 -3.258 20.061 1.00 20.99 84 GLY C C 1
ATOM 596 O O . GLY A 1 84 ? 16.305 -2.812 20.528 1.00 20.38 84 GLY C O 1
ATOM 597 N N . PHE A 1 85 ? 18.103 -4.216 20.664 1.00 20.90 85 PHE C N 1
ATOM 598 C CA . PHE A 1 85 ? 17.727 -4.754 21.990 1.00 20.53 85 PHE C CA 1
ATOM 599 C C . PHE A 1 85 ? 17.610 -3.651 23.048 1.00 23.27 85 PHE C C 1
ATOM 600 O O . PHE A 1 85 ? 18.518 -2.809 23.161 1.00 26.74 85 PHE C O 1
ATOM 608 N N . THR A 1 86 ? 16.516 -3.655 23.810 1.00 24.13 86 THR C N 1
ATOM 609 C CA . THR A 1 86 ? 16.254 -2.733 24.963 1.00 27.67 86 THR C CA 1
ATOM 610 C C . THR A 1 86 ? 15.783 -3.550 26.159 1.00 28.74 86 THR C C 1
ATOM 611 O O . THR A 1 86 ? 15.118 -4.595 25.934 1.00 28.99 86 THR C O 1
ATOM 615 N N . SER A 1 87 ? 16.050 -3.075 27.377 1.00 29.04 87 SER C N 1
ATOM 616 C CA . SER A 1 87 ? 15.552 -3.752 28.599 1.00 31.10 87 SER C CA 1
ATOM 617 C C . SER A 1 87 ? 15.473 -2.776 29.774 1.00 32.53 87 SER C C 1
ATOM 618 O O . SER A 1 87 ? 16.393 -1.936 29.925 1.00 36.61 87 SER C O 1
ATOM 621 N N . ILE A 1 88 ? 14.395 -2.862 30.540 1.00 29.14 88 ILE C N 1
ATOM 622 C CA . ILE A 1 88 ? 14.338 -2.261 31.899 1.00 34.10 88 ILE C CA 1
ATOM 623 C C . ILE A 1 88 ? 14.334 -3.429 32.865 1.00 34.88 88 ILE C C 1
ATOM 624 O O . ILE A 1 88 ? 13.410 -4.234 32.846 1.00 29.88 88 ILE C O 1
ATOM 629 N N . PRO A 1 89 ? 15.392 -3.577 33.702 1.00 38.46 89 PRO C N 1
ATOM 630 C CA . PRO A 1 89 ? 15.580 -4.820 34.443 1.00 39.27 89 PRO C CA 1
ATOM 631 C C . PRO A 1 89 ? 14.347 -5.095 35.333 1.00 31.80 89 PRO C C 1
ATOM 632 O O . PRO A 1 89 ? 13.750 -4.156 35.846 1.00 35.03 89 PRO C O 1
ATOM 636 N N . ASN A 1 90 ? 13.917 -6.358 35.358 1.00 36.16 90 ASN C N 1
ATOM 637 C CA . ASN A 1 90 ? 12.752 -6.853 36.110 1.00 35.93 90 ASN C CA 1
ATOM 638 C C . ASN A 1 90 ? 11.426 -6.306 35.592 1.00 37.75 90 ASN C C 1
ATOM 639 O O . ASN A 1 90 ? 10.412 -6.485 36.288 1.00 33.50 90 ASN C O 1
ATOM 640 N N . LEU A 1 91 ? 11.386 -5.669 34.411 1.00 31.98 91 LEU C N 1
ATOM 641 C CA . LEU A 1 91 ? 10.133 -5.037 33.920 1.00 29.31 91 LEU C CA 1
ATOM 642 C C . LEU A 1 91 ? 9.846 -5.467 32.471 1.00 27.50 91 LEU C C 1
ATOM 643 O O . LEU A 1 91 ? 8.800 -6.104 32.220 1.00 28.22 91 LEU C O 1
ATOM 648 N N . ASN A 1 92 ? 10.763 -5.189 31.544 1.00 27.70 92 ASN C N 1
ATOM 649 C CA . ASN A 1 92 ? 10.477 -5.454 30.114 1.00 25.21 92 ASN C CA 1
ATOM 650 C C . ASN A 1 92 ? 11.779 -5.611 29.337 1.00 23.58 92 ASN C C 1
ATOM 651 O O . ASN A 1 92 ? 12.853 -5.340 29.868 1.00 24.60 92 ASN C O 1
ATOM 656 N N . GLU A 1 93 ? 11.666 -6.191 28.159 1.00 23.14 93 GLU C N 1
ATOM 657 C CA . GLU A 1 93 ? 12.789 -6.299 27.205 1.00 23.90 93 GLU C CA 1
ATOM 658 C C . GLU A 1 93 ? 12.159 -6.355 25.811 1.00 22.49 93 GLU C C 1
ATOM 659 O O . GLU A 1 93 ? 10.988 -6.701 25.671 1.00 21.30 93 GLU C O 1
ATOM 665 N N . GLY A 1 94 ? 12.926 -6.039 24.781 1.00 20.23 94 GLY C N 1
ATOM 666 C CA . GLY A 1 94 ? 12.348 -6.134 23.439 1.00 20.10 94 GLY C CA 1
ATOM 667 C C . GLY A 1 94 ? 13.401 -5.940 22.388 1.00 19.22 94 GLY C C 1
ATOM 668 O O . GLY A 1 94 ? 14.489 -5.490 22.705 1.00 19.27 94 GLY C O 1
ATOM 669 N N . MET A 1 95 ? 13.059 -6.296 21.166 1.00 17.86 95 MET C N 1
ATOM 670 C CA . MET A 1 95 ? 13.938 -6.035 20.011 1.00 17.89 95 MET C CA 1
ATOM 671 C C . MET A 1 95 ? 13.143 -6.330 18.734 1.00 17.01 95 MET C C 1
ATOM 672 O O . MET A 1 95 ? 12.008 -6.835 18.795 1.00 17.17 95 MET C O 1
ATOM 677 N N . GLY A 1 96 ? 13.698 -5.943 17.603 1.00 16.76 96 GLY C N 1
ATOM 678 C CA . GLY A 1 96 ? 12.999 -6.081 16.337 1.00 16.74 96 GLY C CA 1
ATOM 679 C C . GLY A 1 96 ? 13.770 -6.757 15.234 1.00 17.51 96 GLY C C 1
ATOM 680 O O . GLY A 1 96 ? 14.986 -6.815 15.289 1.00 18.00 96 GLY C O 1
ATOM 681 N N . VAL A 1 97 ? 13.022 -7.222 14.239 1.00 17.18 97 VAL C N 1
ATOM 682 C CA . VAL A 1 97 ? 13.568 -7.663 12.928 1.00 17.95 97 VAL C CA 1
ATOM 683 C C . VAL A 1 97 ? 13.278 -6.539 11.930 1.00 18.92 97 VAL C C 1
ATOM 684 O O . VAL A 1 97 ? 12.086 -6.348 11.515 1.00 16.91 97 VAL C O 1
ATOM 688 N N . GLY A 1 98 ? 14.305 -5.761 11.574 1.00 18.16 98 GLY C N 1
ATOM 689 C CA . GLY A 1 98 ? 14.143 -4.689 10.592 1.00 17.62 98 GLY C CA 1
ATOM 690 C C . GLY A 1 98 ? 13.958 -5.207 9.173 1.00 18.65 98 GLY C C 1
ATOM 691 O O . GLY A 1 98 ? 14.463 -6.302 8.855 1.00 19.22 98 GLY C O 1
ATOM 692 N N . ARG A 1 99 ? 13.245 -4.450 8.345 1.00 18.23 99 ARG C N 1
ATOM 693 C CA . ARG A 1 99 ? 13.051 -4.808 6.910 1.00 18.28 99 ARG C CA 1
ATOM 694 C C . ARG A 1 99 ? 12.495 -6.225 6.802 1.00 18.90 99 ARG C C 1
ATOM 695 O O . ARG A 1 99 ? 12.996 -6.997 5.996 1.00 17.85 99 ARG C O 1
ATOM 703 N N . ILE A 1 100 ? 11.401 -6.459 7.499 1.00 16.95 100 ILE C N 1
ATOM 704 C CA . ILE A 1 100 ? 10.821 -7.806 7.608 1.00 17.62 100 ILE C CA 1
ATOM 705 C C . ILE A 1 100 ? 10.246 -8.264 6.251 1.00 17.69 100 ILE C C 1
ATOM 706 O O . ILE A 1 100 ? 10.067 -9.480 6.101 1.00 17.50 100 ILE C O 1
ATOM 711 N N . THR A 1 101 ? 9.945 -7.377 5.305 1.00 18.48 101 THR C N 1
ATOM 712 C CA . THR A 1 101 ? 9.399 -7.764 3.973 1.00 19.58 101 THR C CA 1
ATOM 713 C C . THR A 1 101 ? 10.539 -7.995 2.969 1.00 18.73 101 THR C C 1
ATOM 714 O O . THR A 1 101 ? 10.210 -8.356 1.847 1.00 20.59 101 THR C O 1
ATOM 718 N N . ASP A 1 102 ? 11.801 -7.829 3.373 1.00 19.46 102 ASP C N 1
ATOM 719 C CA . ASP A 1 102 ? 12.985 -8.064 2.491 1.00 21.32 102 ASP C CA 1
ATOM 720 C C . ASP A 1 102 ? 13.603 -9.416 2.854 1.00 20.03 102 ASP C C 1
ATOM 721 O O . ASP A 1 102 ? 14.304 -9.563 3.887 1.00 20.60 102 ASP C O 1
ATOM 726 N N . LEU A 1 103 ? 13.307 -10.449 2.071 1.00 22.46 103 LEU C N 1
ATOM 727 C CA . LEU A 1 103 ? 13.712 -11.811 2.469 1.00 21.35 103 LEU C CA 1
ATOM 728 C C . LEU A 1 103 ? 15.239 -11.900 2.677 1.00 22.90 103 LEU C C 1
ATOM 729 O O . LEU A 1 103 ? 15.643 -12.552 3.623 1.00 23.28 103 LEU C O 1
ATOM 734 N N . GLU A 1 104 ? 16.051 -11.207 1.872 1.00 24.84 104 GLU C N 1
ATOM 735 C CA . GLU A 1 104 ? 17.538 -11.245 2.004 1.00 27.47 104 GLU C CA 1
ATOM 736 C C . GLU A 1 104 ? 17.964 -10.646 3.344 1.00 24.42 104 GLU C C 1
ATOM 737 O O . GLU A 1 104 ? 18.872 -11.215 3.978 1.00 27.83 104 GLU C O 1
ATOM 743 N N . LYS A 1 105 ? 17.303 -9.578 3.779 1.00 22.79 105 LYS C N 1
ATOM 744 C CA . LYS A 1 105 ? 17.600 -8.915 5.074 1.00 27.45 105 LYS C CA 1
ATOM 745 C C . LYS A 1 105 ? 17.163 -9.840 6.199 1.00 23.43 105 LYS C C 1
ATOM 746 O O . LYS A 1 105 ? 17.894 -9.919 7.177 1.00 24.66 105 LYS C O 1
ATOM 752 N N . VAL A 1 106 ? 16.043 -10.533 6.071 1.00 22.30 106 VAL C N 1
ATOM 753 C CA . VAL A 1 106 ? 15.574 -11.448 7.142 1.00 20.30 106 VAL C CA 1
ATOM 754 C C . VAL A 1 106 ? 16.560 -12.633 7.210 1.00 21.69 106 VAL C C 1
ATOM 755 O O . VAL A 1 106 ? 16.902 -13.077 8.309 1.00 21.41 106 VAL C O 1
ATOM 759 N N . GLU A 1 107 ? 17.046 -13.100 6.058 1.00 22.54 107 GLU C N 1
ATOM 760 C CA . GLU A 1 107 ? 17.980 -14.269 6.012 1.00 24.29 107 GLU C CA 1
ATOM 761 C C . GLU A 1 107 ? 19.273 -13.884 6.742 1.00 25.52 107 GLU C C 1
ATOM 762 O O . GLU A 1 107 ? 19.751 -14.701 7.561 1.00 26.94 107 GLU C O 1
ATOM 768 N N . ARG A 1 108 ? 19.783 -12.684 6.461 1.00 25.29 108 ARG C N 1
ATOM 769 C CA . ARG A 1 108 ? 21.031 -12.126 7.048 1.00 28.49 108 ARG C CA 1
ATOM 770 C C . ARG A 1 108 ? 20.832 -12.040 8.570 1.00 29.44 108 ARG C C 1
ATOM 771 O O . ARG A 1 108 ? 21.674 -12.606 9.354 1.00 30.13 108 ARG C O 1
ATOM 773 N N . PHE A 1 109 ? 19.744 -11.385 9.006 1.00 25.17 109 PHE C N 1
ATOM 774 C CA . PHE A 1 109 ? 19.427 -11.268 10.446 1.00 22.50 109 PHE C CA 1
ATOM 775 C C . PHE A 1 109 ? 19.450 -12.642 11.095 1.00 20.05 109 PHE C C 1
ATOM 776 O O . PHE A 1 109 ? 20.029 -12.786 12.185 1.00 21.19 109 PHE C O 1
ATOM 784 N N . THR A 1 110 ? 18.786 -13.609 10.495 1.00 22.43 110 THR C N 1
ATOM 785 C CA . THR A 1 110 ? 18.657 -14.989 11.014 1.00 22.04 110 THR C CA 1
ATOM 786 C C . THR A 1 110 ? 20.062 -15.614 11.152 1.00 23.44 110 THR C C 1
ATOM 787 O O . THR A 1 110 ? 20.328 -16.206 12.199 1.00 25.33 110 THR C O 1
ATOM 791 N N . ASN A 1 111 ? 20.939 -15.406 10.176 1.00 30.70 111 ASN C N 1
ATOM 792 C CA . ASN A 1 111 ? 22.283 -16.046 10.209 1.00 31.51 111 ASN C CA 1
ATOM 793 C C . ASN A 1 111 ? 23.186 -15.282 11.198 1.00 31.65 111 ASN C C 1
ATOM 794 O O . ASN A 1 111 ? 24.074 -15.921 11.807 1.00 33.42 111 ASN C O 1
ATOM 799 N N . LEU A 1 112 ? 22.963 -13.988 11.411 1.00 27.99 112 LEU C N 1
ATOM 800 C CA . LEU A 1 112 ? 23.624 -13.205 12.489 1.00 28.40 112 LEU C CA 1
ATOM 801 C C . LEU A 1 112 ? 23.258 -13.806 13.856 1.00 28.31 112 LEU C C 1
ATOM 802 O O . LEU A 1 112 ? 24.167 -13.992 14.717 1.00 26.80 112 LEU C O 1
ATOM 807 N N . MET A 1 113 ? 21.976 -14.115 14.084 1.00 25.18 113 MET C N 1
ATOM 808 C CA . MET A 1 113 ? 21.471 -14.598 15.399 1.00 24.77 113 MET C CA 1
ATOM 809 C C . MET A 1 113 ? 21.761 -16.086 15.566 1.00 23.66 113 MET C C 1
ATOM 810 O O . MET A 1 113 ? 22.028 -16.487 16.733 1.00 28.71 113 MET C O 1
ATOM 815 N N . TRP A 1 114 ? 21.741 -16.857 14.481 1.00 27.00 114 TRP C N 1
ATOM 816 C CA . TRP A 1 114 ? 21.884 -18.341 14.447 1.00 28.30 114 TRP C CA 1
ATOM 817 C C . TRP A 1 114 ? 22.833 -18.713 13.309 1.00 31.22 114 TRP C C 1
ATOM 818 O O . TRP A 1 114 ? 22.392 -19.042 12.200 1.00 29.47 114 TRP C O 1
ATOM 829 N N . PRO A 1 115 ? 24.168 -18.611 13.538 1.00 33.37 115 PRO C N 1
ATOM 830 C CA . PRO A 1 115 ? 25.166 -18.964 12.524 1.00 33.07 115 PRO C CA 1
ATOM 831 C C . PRO A 1 115 ? 25.006 -20.369 11.941 1.00 32.58 115 PRO C C 1
ATOM 832 O O . PRO A 1 115 ? 25.361 -20.537 10.820 1.00 35.35 115 PRO C O 1
ATOM 836 N N . GLU A 1 116 ? 24.512 -21.312 12.736 1.00 31.41 116 GLU C N 1
ATOM 837 C CA . GLU A 1 116 ? 24.221 -22.704 12.291 1.00 39.23 116 GLU C CA 1
ATOM 838 C C . GLU A 1 116 ? 22.875 -22.760 11.546 1.00 39.61 116 GLU C C 1
ATOM 839 O O . GLU A 1 116 ? 22.536 -23.849 11.045 1.00 39.92 116 GLU C O 1
ATOM 845 N N . GLY A 1 117 ? 22.143 -21.639 11.448 1.00 34.09 117 GLY C N 1
ATOM 846 C CA . GLY A 1 117 ? 20.880 -21.557 10.678 1.00 36.22 117 GLY C CA 1
ATOM 847 C C . GLY A 1 117 ? 19.639 -21.717 11.551 1.00 29.46 117 GLY C C 1
ATOM 848 O O . GLY A 1 117 ? 19.723 -22.341 12.610 1.00 29.45 117 GLY C O 1
ATOM 849 N N . ASN A 1 118 ? 18.499 -21.174 11.099 1.00 29.30 118 ASN C N 1
ATOM 850 C CA . ASN A 1 118 ? 17.183 -21.282 11.786 1.00 29.65 118 ASN C CA 1
ATOM 851 C C . ASN A 1 118 ? 16.108 -21.006 10.726 1.00 28.74 118 ASN C C 1
ATOM 852 O O . ASN A 1 118 ? 15.497 -19.910 10.754 1.00 23.63 118 ASN C O 1
ATOM 857 N N . LYS A 1 119 ? 15.925 -21.945 9.794 1.00 25.97 119 LYS C N 1
ATOM 858 C CA . LYS A 1 119 ? 15.008 -21.770 8.631 1.00 29.09 119 LYS C CA 1
ATOM 859 C C . LYS A 1 119 ? 13.586 -21.526 9.181 1.00 27.97 119 LYS C C 1
ATOM 860 O O . LYS A 1 119 ? 12.893 -20.652 8.636 1.00 25.83 119 LYS C O 1
ATOM 862 N N . ASP A 1 120 ? 13.191 -22.188 10.264 1.00 25.53 120 ASP C N 1
ATOM 863 C CA . ASP A 1 120 ? 11.839 -22.081 10.863 1.00 27.70 120 ASP C CA 1
ATOM 864 C C . ASP A 1 120 ? 11.610 -20.632 11.301 1.00 24.55 120 ASP C C 1
ATOM 865 O O . ASP A 1 120 ? 10.520 -20.067 11.034 1.00 23.21 120 ASP C O 1
ATOM 870 N N . PHE A 1 121 ? 12.575 -20.055 11.998 1.00 22.16 121 PHE C N 1
ATOM 871 C CA . PHE A 1 121 ? 12.446 -18.638 12.444 1.00 20.29 121 PHE C CA 1
ATOM 872 C C . PHE A 1 121 ? 12.296 -17.729 11.213 1.00 20.98 121 PHE C C 1
ATOM 873 O O . PHE A 1 121 ? 11.352 -16.909 11.143 1.00 21.17 121 PHE C O 1
ATOM 881 N N . CYS A 1 122 ? 13.205 -17.818 10.249 1.00 20.91 122 CYS C N 1
ATOM 882 C CA . CYS A 1 122 ? 13.251 -16.945 9.056 1.00 22.77 122 CYS C CA 1
ATOM 883 C C . CYS A 1 122 ? 11.923 -17.052 8.282 1.00 21.99 122 CYS C C 1
ATOM 884 O O . CYS A 1 122 ? 11.311 -16.006 7.990 1.00 21.87 122 CYS C O 1
ATOM 887 N N . GLU A 1 123 ? 11.420 -18.264 8.059 1.00 21.25 123 GLU C N 1
ATOM 888 C CA . GLU A 1 123 ? 10.213 -18.484 7.220 1.00 22.36 123 GLU C CA 1
ATOM 889 C C . GLU A 1 123 ? 9.000 -17.940 7.965 1.00 21.91 123 GLU C C 1
ATOM 890 O O . GLU A 1 123 ? 8.200 -17.265 7.297 1.00 22.02 123 GLU C O 1
ATOM 896 N N . THR A 1 124 ? 8.862 -18.210 9.263 1.00 21.03 124 THR C N 1
ATOM 897 C CA . THR A 1 124 ? 7.689 -17.805 10.072 1.00 21.28 124 THR C CA 1
ATOM 898 C C . THR A 1 124 ? 7.653 -16.264 10.074 1.00 20.49 124 THR C C 1
ATOM 899 O O . THR A 1 124 ? 6.575 -15.682 9.819 1.00 20.12 124 THR C O 1
ATOM 903 N N . VAL A 1 125 ? 8.751 -15.618 10.422 1.00 19.37 125 VAL C N 1
ATOM 904 C CA . VAL A 1 125 ? 8.653 -14.141 10.650 1.00 16.66 125 VAL C CA 1
ATOM 905 C C . VAL A 1 125 ? 8.438 -13.454 9.305 1.00 17.34 125 VAL C C 1
ATOM 906 O O . VAL A 1 125 ? 7.742 -12.400 9.218 1.00 16.52 125 VAL C O 1
ATOM 910 N N . TYR A 1 126 ? 9.058 -13.921 8.248 1.00 18.53 126 TYR C N 1
ATOM 911 C CA . TYR A 1 126 ? 8.885 -13.298 6.918 1.00 19.90 126 TYR C CA 1
ATOM 912 C C . TYR A 1 126 ? 7.424 -13.454 6.487 1.00 18.43 126 TYR C C 1
ATOM 913 O O . TYR A 1 126 ? 6.786 -12.517 5.967 1.00 18.49 126 TYR C O 1
ATOM 922 N N . SER A 1 127 ? 6.869 -14.655 6.656 1.00 19.13 127 SER C N 1
ATOM 923 C CA . SER A 1 127 ? 5.446 -14.895 6.299 1.00 18.48 127 SER C CA 1
ATOM 924 C C . SER A 1 127 ? 4.516 -13.914 7.035 1.00 18.02 127 SER C C 1
ATOM 925 O O . SER A 1 127 ? 3.643 -13.331 6.394 1.00 17.25 127 SER C O 1
ATOM 928 N N . TYR A 1 128 ? 4.717 -13.751 8.334 1.00 18.27 128 TYR C N 1
ATOM 929 C CA . TYR A 1 128 ? 3.858 -12.852 9.140 1.00 17.56 128 TYR C CA 1
ATOM 930 C C . TYR A 1 128 ? 4.048 -11.397 8.700 1.00 17.04 128 TYR C C 1
ATOM 931 O O . TYR A 1 128 ? 3.068 -10.696 8.504 1.00 18.60 128 TYR C O 1
ATOM 940 N N . GLY A 1 129 ? 5.294 -10.990 8.515 1.00 16.67 129 GLY C N 1
ATOM 941 C CA . GLY A 1 129 ? 5.584 -9.619 8.056 1.00 16.32 129 GLY C CA 1
ATOM 942 C C . GLY A 1 129 ? 4.935 -9.304 6.714 1.00 17.55 129 GLY C C 1
ATOM 943 O O . GLY A 1 129 ? 4.397 -8.223 6.574 1.00 17.13 129 GLY C O 1
ATOM 944 N N . LYS A 1 130 ? 4.995 -10.250 5.778 1.00 17.04 130 LYS C N 1
ATOM 945 C CA . LYS A 1 130 ? 4.424 -10.031 4.427 1.00 17.32 130 LYS C CA 1
ATOM 946 C C . LYS A 1 130 ? 2.897 -9.888 4.520 1.00 16.48 130 LYS C C 1
ATOM 947 O O . LYS A 1 130 ? 2.345 -8.992 3.908 1.00 16.79 130 LYS C O 1
ATOM 953 N N . ARG A 1 131 ? 2.270 -10.753 5.299 1.00 30.00 131 ARG C N 1
ATOM 954 C CA . ARG A 1 131 ? 0.796 -10.730 5.431 1.00 30.00 131 ARG C CA 1
ATOM 955 C C . ARG A 1 131 ? 0.324 -9.454 6.147 1.00 30.00 131 ARG C C 1
ATOM 956 O O . ARG A 1 131 ? -0.665 -8.889 5.731 1.00 30.00 131 ARG C O 1
ATOM 964 N N . MET A 1 132 ? 1.046 -9.036 7.179 1.00 16.71 132 MET C N 1
ATOM 965 C CA . MET A 1 132 ? 0.646 -7.817 7.928 1.00 16.16 132 MET C CA 1
ATOM 966 C C . MET A 1 132 ? 0.957 -6.535 7.136 1.00 17.37 132 MET C C 1
ATOM 967 O O . MET A 1 132 ? 0.266 -5.564 7.319 1.00 18.26 132 MET C O 1
ATOM 972 N N . ALA A 1 133 ? 1.950 -6.583 6.260 1.00 17.74 133 ALA C N 1
ATOM 973 C CA . ALA A 1 133 ? 2.270 -5.414 5.411 1.00 17.36 133 ALA C CA 1
ATOM 974 C C . ALA A 1 133 ? 1.138 -5.181 4.399 1.00 19.16 133 ALA C C 1
ATOM 975 O O . ALA A 1 133 ? 0.857 -4.043 4.089 1.00 17.86 133 ALA C O 1
ATOM 977 N N . GLU A 1 134 ? 0.518 -6.256 3.921 1.00 17.86 134 GLU C N 1
ATOM 978 C CA . GLU A 1 134 ? -0.636 -6.105 3.000 1.00 18.09 134 GLU C CA 1
ATOM 979 C C . GLU A 1 134 ? -1.801 -5.440 3.739 1.00 18.50 134 GLU C C 1
ATOM 980 O O . GLU A 1 134 ? -2.451 -4.604 3.136 1.00 19.06 134 GLU C O 1
ATOM 982 N N . VAL A 1 135 ? -2.036 -5.817 4.993 1.00 17.44 135 VAL C N 1
ATOM 983 C CA . VAL A 1 135 ? -3.099 -5.150 5.802 1.00 17.31 135 VAL C CA 1
ATOM 984 C C . VAL A 1 135 ? -2.770 -3.663 5.931 1.00 17.64 135 VAL C C 1
ATOM 985 O O . VAL A 1 135 ? -3.660 -2.855 5.729 1.00 19.41 135 VAL C O 1
ATOM 989 N N . ASP A 1 136 ? -1.532 -3.344 6.266 1.00 18.00 136 ASP C N 1
ATOM 990 C CA . ASP A 1 136 ? -1.091 -1.931 6.334 1.00 17.74 136 ASP C CA 1
ATOM 991 C C . ASP A 1 136 ? -1.351 -1.230 4.996 1.00 18.05 136 ASP C C 1
ATOM 992 O O . ASP A 1 136 ? -1.858 -0.113 5.023 1.00 17.73 136 ASP C O 1
ATOM 997 N N . HIS A 1 137 ? -1.001 -1.868 3.888 1.00 17.34 137 HIS C N 1
ATOM 998 C CA . HIS A 1 137 ? -1.139 -1.240 2.553 1.00 19.43 137 HIS C CA 1
ATOM 999 C C . HIS A 1 137 ? -2.609 -0.916 2.290 1.00 19.42 137 HIS C C 1
ATOM 1000 O O . HIS A 1 137 ? -2.915 0.203 1.887 1.00 18.42 137 HIS C O 1
ATOM 1007 N N . ILE A 1 138 ? -3.479 -1.882 2.549 1.00 18.30 138 ILE C N 1
ATOM 1008 C CA . ILE A 1 138 ? -4.935 -1.709 2.294 1.00 19.98 138 ILE C CA 1
ATOM 1009 C C . ILE A 1 138 ? -5.454 -0.562 3.162 1.00 18.77 138 ILE C C 1
ATOM 1010 O O . ILE A 1 138 ? -6.207 0.267 2.653 1.00 19.81 138 ILE C O 1
ATOM 1015 N N . LEU A 1 139 ? -5.036 -0.523 4.424 1.00 16.97 139 LEU C N 1
ATOM 1016 C CA . LEU A 1 139 ? -5.572 0.506 5.334 1.00 16.56 139 LEU C CA 1
ATOM 1017 C C . LEU A 1 139 ? -5.088 1.889 4.868 1.00 17.05 139 LEU C C 1
ATOM 1018 O O . LEU A 1 139 ? -5.885 2.868 4.952 1.00 18.32 139 LEU C O 1
ATOM 1023 N N . LYS A 1 140 ? -3.816 2.015 4.516 1.00 17.58 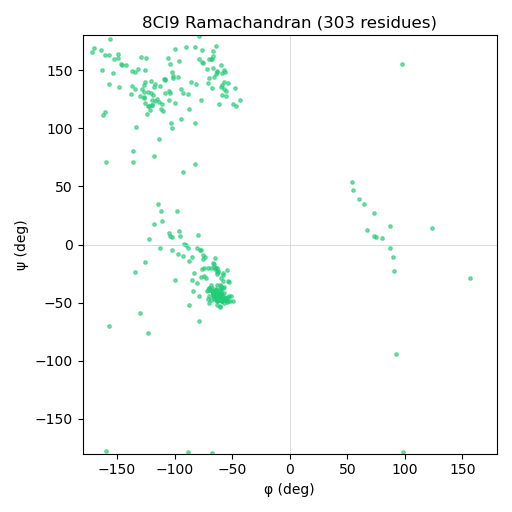140 LYS C N 1
ATOM 1024 C CA . LYS A 1 140 ? -3.301 3.339 4.060 1.00 17.09 140 LYS C CA 1
ATOM 1025 C C . LYS A 1 140 ? -4.094 3.733 2.797 1.00 18.83 140 LYS C C 1
ATOM 1026 O O . LYS A 1 140 ? -4.451 4.954 2.614 1.00 19.84 140 LYS C O 1
ATOM 1032 N N . MET A 1 141 ? -4.287 2.792 1.897 1.00 19.13 141 MET C N 1
ATOM 1033 C CA . MET A 1 141 ? -5.024 3.044 0.623 1.00 20.26 141 MET C CA 1
ATOM 1034 C C . MET A 1 141 ? -6.410 3.607 0.947 1.00 20.60 141 MET C C 1
ATOM 1035 O O . MET A 1 141 ? -6.799 4.618 0.330 1.00 21.29 141 MET C O 1
ATOM 1040 N N . MET A 1 142 ? -7.145 2.993 1.869 1.00 20.90 142 MET C N 1
ATOM 1041 C CA . MET A 1 142 ? -8.502 3.445 2.261 1.00 19.98 142 MET C CA 1
ATOM 1042 C C . MET A 1 142 ? -8.390 4.862 2.814 1.00 21.86 142 MET C C 1
ATOM 1043 O O . MET A 1 142 ? -9.218 5.701 2.472 1.00 21.56 142 MET C O 1
ATOM 1048 N N . VAL A 1 143 ? -7.387 5.153 3.648 1.00 18.93 143 VAL C N 1
ATOM 1049 C CA . VAL A 1 143 ? -7.250 6.517 4.215 1.00 18.89 143 VAL C CA 1
ATOM 1050 C C . VAL A 1 143 ? -7.013 7.513 3.062 1.00 18.38 143 VAL C C 1
ATOM 1051 O O . VAL A 1 143 ? -7.596 8.592 3.043 1.00 18.48 143 VAL C O 1
ATOM 1055 N N . PHE A 1 144 ? -6.117 7.200 2.149 1.00 17.83 144 PHE C N 1
ATOM 1056 C CA . PHE A 1 144 ? -5.782 8.087 1.016 1.00 18.86 144 PHE C CA 1
ATOM 1057 C C . PHE A 1 144 ? -7.066 8.345 0.218 1.00 21.36 144 PHE C C 1
ATOM 1058 O O . PHE A 1 144 ? -7.354 9.534 -0.078 1.00 21.54 144 PHE C O 1
ATOM 1066 N N . GLU A 1 145 ? -7.804 7.291 -0.099 1.00 20.42 145 GLU C N 1
ATOM 1067 C CA . GLU A 1 145 ? -9.079 7.418 -0.873 1.00 23.10 145 GLU C CA 1
ATOM 1068 C C . GLU A 1 145 ? -10.014 8.358 -0.123 1.00 22.78 145 GLU C C 1
ATOM 1069 O O . GLU A 1 145 ? -10.660 9.216 -0.808 1.00 23.52 145 GLU C O 1
ATOM 1075 N N . SER A 1 146 ? -10.111 8.251 1.208 1.00 21.71 146 SER C N 1
ATOM 1076 C CA . SER A 1 146 ? -11.043 9.043 2.047 1.00 20.95 146 SER C CA 1
ATOM 1077 C C . SER A 1 146 ? -10.726 10.543 1.971 1.00 21.86 146 SER C C 1
ATOM 1078 O O . SER A 1 146 ? -11.649 11.323 2.243 1.00 24.11 146 SER C O 1
ATOM 1081 N N . PHE A 1 147 ? -9.487 10.935 1.632 1.00 22.24 147 PHE C N 1
ATOM 1082 C CA . PHE A 1 147 ? -9.038 12.354 1.596 1.00 22.11 147 PHE C CA 1
ATOM 1083 C C . PHE A 1 147 ? -8.952 12.823 0.136 1.00 23.68 147 PHE C C 1
ATOM 1084 O O . PHE A 1 147 ? -8.470 13.919 -0.095 1.00 23.99 147 PHE C O 1
ATOM 1092 N N . GLY A 1 148 ? -9.408 12.019 -0.823 1.00 23.47 148 GLY C N 1
ATOM 1093 C CA . GLY A 1 148 ? -9.353 12.396 -2.250 1.00 25.08 148 GLY C CA 1
ATOM 1094 C C . GLY A 1 148 ? -7.958 12.335 -2.796 1.00 22.77 148 GLY C C 1
ATOM 1095 O O . GLY A 1 148 ? -7.682 13.000 -3.836 1.00 24.00 148 GLY C O 1
ATOM 1096 N N . MET A 1 149 ? -7.089 11.478 -2.227 1.00 22.96 149 MET C N 1
ATOM 1097 C CA . MET A 1 149 ? -5.641 11.497 -2.535 1.00 22.55 149 MET C CA 1
ATOM 1098 C C . MET A 1 149 ? -5.176 10.177 -3.166 1.00 23.91 149 MET C C 1
ATOM 1099 O O . MET A 1 149 ? -3.941 9.973 -3.216 1.00 25.57 149 MET C O 1
ATOM 1104 N N . GLU A 1 150 ? -6.095 9.352 -3.680 1.00 27.38 150 GLU C N 1
ATOM 1105 C CA . GLU A 1 150 ? -5.728 7.988 -4.170 1.00 28.44 150 GLU C CA 1
ATOM 1106 C C . GLU A 1 150 ? -4.700 8.109 -5.295 1.00 29.37 150 GLU C C 1
ATOM 1107 O O . GLU A 1 150 ? -3.862 7.195 -5.433 1.00 31.10 150 GLU C O 1
ATOM 1113 N N . LYS A 1 151 ? -4.687 9.191 -6.079 1.00 28.66 151 LYS C N 1
ATOM 1114 C CA . LYS A 1 151 ? -3.698 9.321 -7.186 1.00 32.70 151 LYS C CA 1
ATOM 1115 C C . LYS A 1 151 ? -2.283 9.624 -6.668 1.00 32.95 151 LYS C C 1
ATOM 1116 O O . LYS A 1 151 ? -1.338 9.491 -7.467 1.00 33.86 151 LYS C O 1
ATOM 1122 N N . HIS A 1 152 ? -2.110 9.949 -5.375 1.00 28.60 152 HIS C N 1
ATOM 1123 C CA . HIS A 1 152 ? -0.806 10.258 -4.742 1.00 25.25 152 HIS C CA 1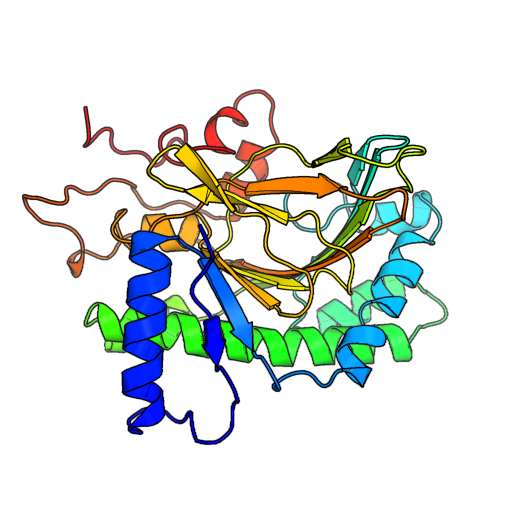
ATOM 1124 C C . HIS A 1 152 ? -0.293 9.049 -3.924 1.00 23.75 152 HIS C C 1
ATOM 1125 O O . HIS A 1 152 ? 0.819 9.155 -3.392 1.00 24.99 152 HIS C O 1
ATOM 1132 N N . PHE A 1 153 ? -1.095 7.988 -3.825 1.00 24.58 153 PHE C N 1
ATOM 1133 C CA . PHE A 1 153 ? -0.879 6.842 -2.908 1.00 22.53 153 PHE C CA 1
ATOM 1134 C C . PHE A 1 153 ? 0.354 6.007 -3.326 1.00 25.91 153 PHE C C 1
ATOM 1135 O O . PHE A 1 153 ? 1.218 5.706 -2.478 1.00 23.21 153 PHE C O 1
ATOM 1143 N N . ASP A 1 154 ? 0.485 5.647 -4.598 1.00 27.43 154 ASP C N 1
ATOM 1144 C CA . ASP A 1 154 ? 1.644 4.831 -5.035 1.00 28.91 154 ASP C CA 1
ATOM 1145 C C . ASP A 1 154 ? 2.954 5.571 -4.741 1.00 27.18 154 ASP C C 1
ATOM 1146 O O . ASP A 1 154 ? 3.923 4.938 -4.296 1.00 27.43 154 ASP C O 1
ATOM 1151 N N . SER A 1 155 ? 3.030 6.892 -4.925 1.00 28.68 155 SER C N 1
ATOM 1152 C CA . SER A 1 155 ? 4.262 7.646 -4.653 1.00 28.82 155 SER C CA 1
ATOM 1153 C C . SER A 1 155 ? 4.586 7.571 -3.148 1.00 28.87 155 SER C C 1
ATOM 1154 O O . SER A 1 155 ? 5.781 7.486 -2.786 1.00 28.51 155 SER C O 1
ATOM 1157 N N . PHE A 1 156 ? 3.554 7.618 -2.293 1.00 24.35 156 PHE C N 1
ATOM 1158 C CA . PHE A 1 156 ? 3.726 7.676 -0.819 1.00 26.80 156 PHE C CA 1
ATOM 1159 C C . PHE A 1 156 ? 4.317 6.348 -0.355 1.00 25.90 156 PHE C C 1
ATOM 1160 O O . PHE A 1 156 ? 5.132 6.336 0.571 1.00 25.44 156 PHE C O 1
ATOM 1168 N N . CYS A 1 157 ? 3.876 5.276 -0.983 1.00 26.23 157 CYS C N 1
ATOM 1169 C CA . CYS A 1 157 ? 4.134 3.889 -0.528 1.00 26.35 157 CYS C CA 1
ATOM 1170 C C . CYS A 1 157 ? 5.451 3.348 -1.078 1.00 28.44 157 CYS C C 1
ATOM 1171 O O . CYS A 1 157 ? 5.881 2.311 -0.592 1.00 26.56 157 CYS C O 1
ATOM 1174 N N . GLU A 1 158 ? 6.051 3.994 -2.068 1.00 28.94 158 GLU C N 1
ATOM 1175 C CA . GLU A 1 158 ? 7.282 3.444 -2.692 1.00 30.69 158 GLU C CA 1
ATOM 1176 C C . GLU A 1 158 ? 8.347 3.208 -1.601 1.00 27.64 158 GLU C C 1
ATOM 1177 O O . GLU A 1 158 ? 8.631 4.152 -0.821 1.00 26.33 158 GLU C O 1
ATOM 1183 N N . SER A 1 159 ? 8.904 1.993 -1.546 1.00 26.98 159 SER C N 1
ATOM 1184 C CA . SER A 1 159 ? 10.043 1.610 -0.665 1.00 26.95 159 SER C CA 1
ATOM 1185 C C . SER A 1 159 ? 9.639 1.820 0.804 1.00 22.95 159 SER C C 1
ATOM 1186 O O . SER A 1 159 ? 10.476 2.235 1.572 1.00 26.36 159 SER C O 1
ATOM 1189 N N . THR A 1 160 ? 8.403 1.494 1.147 1.00 23.42 160 THR C N 1
ATOM 1190 C CA . THR A 1 160 ? 7.949 1.492 2.561 1.00 22.44 160 THR C CA 1
ATOM 1191 C C . THR A 1 160 ? 8.860 0.557 3.342 1.00 22.29 160 THR C C 1
ATOM 1192 O O . THR A 1 160 ? 9.137 -0.570 2.842 1.00 23.40 160 THR C O 1
ATOM 1196 N N . ASN A 1 161 ? 9.211 0.963 4.558 1.00 18.72 161 ASN C N 1
ATOM 1197 C CA . ASN A 1 161 ? 10.077 0.177 5.476 1.00 21.32 161 ASN C CA 1
ATOM 1198 C C . ASN A 1 161 ? 9.156 -0.519 6.483 1.00 18.22 161 ASN C C 1
ATOM 1199 O O . ASN A 1 161 ? 8.383 0.184 7.173 1.00 21.19 161 ASN C O 1
ATOM 1204 N N . TYR A 1 162 ? 9.181 -1.832 6.590 1.00 15.50 162 TYR C N 1
ATOM 1205 C CA . TYR A 1 162 ? 8.389 -2.565 7.625 1.00 16.38 162 TYR C CA 1
ATOM 1206 C C . TYR A 1 162 ? 9.274 -3.159 8.712 1.00 16.40 162 TYR C C 1
ATOM 1207 O O . TYR A 1 162 ? 10.348 -3.691 8.421 1.00 16.75 162 TYR C O 1
ATOM 1216 N N . LEU A 1 163 ? 8.788 -3.136 9.954 1.00 17.18 163 LEU C N 1
ATOM 1217 C CA . LEU A 1 163 ? 9.501 -3.617 11.166 1.00 15.50 163 LEU C CA 1
ATOM 1218 C C . LEU A 1 163 ? 8.577 -4.612 11.875 1.00 16.29 163 LEU C C 1
ATOM 1219 O O . LEU A 1 163 ? 7.366 -4.350 11.934 1.00 15.95 163 LEU C O 1
ATOM 1224 N N . LEU A 1 164 ? 9.137 -5.710 12.340 1.00 15.32 164 LEU C N 1
ATOM 1225 C CA . LEU A 1 164 ? 8.423 -6.650 13.256 1.00 14.58 164 LEU C CA 1
ATOM 1226 C C . LEU A 1 164 ? 9.106 -6.530 14.613 1.00 15.48 164 LEU C C 1
ATOM 1227 O O . LEU A 1 164 ? 10.339 -6.691 14.653 1.00 16.66 164 LEU C O 1
ATOM 1232 N N . HIS A 1 165 ? 8.385 -6.152 15.667 1.00 14.21 165 HIS C N 1
ATOM 1233 C CA . HIS A 1 165 ? 9.003 -5.860 16.974 1.00 14.51 165 HIS C CA 1
ATOM 1234 C C . HIS A 1 165 ? 8.300 -6.642 18.085 1.00 16.18 165 HIS C C 1
ATOM 1235 O O . HIS A 1 165 ? 7.054 -6.677 18.120 1.00 16.74 165 HIS C O 1
ATOM 1242 N N . PHE A 1 166 ? 9.104 -7.258 18.932 1.00 17.25 166 PHE C N 1
ATOM 1243 C CA . PHE A 1 166 ? 8.637 -8.038 20.114 1.00 16.77 166 PHE C CA 1
ATOM 1244 C C . PHE A 1 166 ? 8.950 -7.281 21.385 1.00 18.48 166 PHE C C 1
ATOM 1245 O O . PHE A 1 166 ? 10.104 -6.943 21.567 1.00 18.72 166 PHE C O 1
ATOM 1253 N N . MET A 1 167 ? 7.979 -7.126 22.284 1.00 17.81 167 MET C N 1
ATOM 1254 C CA . MET A 1 167 ? 8.203 -6.667 23.675 1.00 19.66 167 MET C CA 1
ATOM 1255 C C . MET A 1 167 ? 7.708 -7.735 24.634 1.00 19.75 167 MET C C 1
ATOM 1256 O O . MET A 1 167 ? 6.620 -8.301 24.406 1.00 20.11 167 MET C O 1
ATOM 1261 N N . ARG A 1 168 ? 8.565 -8.070 25.594 1.00 21.02 168 ARG C N 1
ATOM 1262 C CA . ARG A 1 168 ? 8.230 -9.092 26.613 1.00 20.84 168 ARG C CA 1
ATOM 1263 C C . ARG A 1 168 ? 8.229 -8.410 27.994 1.00 20.34 168 ARG C C 1
ATOM 1264 O O . ARG A 1 168 ? 9.122 -7.643 28.309 1.00 22.04 168 ARG C O 1
ATOM 1272 N N . TYR A 1 169 ? 7.237 -8.756 28.806 1.00 20.83 169 TYR C N 1
ATOM 1273 C CA . TYR A 1 169 ? 6.975 -8.166 30.135 1.00 23.81 169 TYR C CA 1
ATOM 1274 C C . TYR A 1 169 ? 6.968 -9.301 31.168 1.00 23.72 169 TYR C C 1
ATOM 1275 O O . TYR A 1 169 ? 6.232 -10.269 31.028 1.00 24.65 169 TYR C O 1
ATOM 1284 N N . GLN A 1 170 ? 7.887 -9.203 32.111 1.00 27.31 170 GLN C N 1
ATOM 1285 C CA . GLN A 1 170 ? 8.081 -10.228 33.168 1.00 31.05 170 GLN C CA 1
ATOM 1286 C C . GLN A 1 170 ? 6.821 -10.301 34.037 1.00 29.91 170 GLN C C 1
ATOM 1287 O O . GLN A 1 170 ? 6.164 -9.259 34.238 1.00 27.58 170 GLN C O 1
ATOM 1293 N N . GLN A 1 171 ? 6.510 -11.486 34.561 1.00 32.41 171 GLN C N 1
ATOM 1294 C CA . GLN A 1 171 ? 5.424 -11.664 35.566 1.00 37.80 171 GLN C CA 1
ATOM 1295 C C . GLN A 1 171 ? 5.639 -10.617 36.658 1.00 35.57 171 GLN C C 1
ATOM 1296 O O . GLN A 1 171 ? 6.723 -10.530 37.228 1.00 34.14 171 GLN C O 1
ATOM 1302 N N . PRO A 1 172 ? 4.668 -9.713 36.930 1.00 34.49 172 PRO C N 1
ATOM 1303 C CA . PRO A 1 172 ? 4.917 -8.568 37.810 1.00 33.31 172 PRO C CA 1
ATOM 1304 C C . PRO A 1 172 ? 4.960 -8.933 39.310 1.00 37.83 172 PRO C C 1
ATOM 1305 O O . PRO A 1 172 ? 5.396 -8.098 40.099 1.00 40.54 172 PRO C O 1
ATOM 1309 N N . GLY A 1 173 ? 4.588 -10.176 39.646 1.00 38.09 173 GLY C N 1
ATOM 1310 C CA . GLY A 1 173 ? 4.626 -10.714 41.025 1.00 45.53 173 GLY C CA 1
ATOM 1311 C C . GLY A 1 173 ? 3.351 -10.420 41.806 1.00 50.44 173 GLY C C 1
ATOM 1312 O O . GLY A 1 173 ? 3.256 -10.891 42.954 1.00 53.99 173 GLY C O 1
ATOM 1313 N N . LYS A 1 174 ? 2.404 -9.680 41.217 1.00 48.65 174 LYS C N 1
ATOM 1314 C CA . LYS A 1 174 ? 1.159 -9.198 41.873 1.00 49.06 174 LYS C CA 1
ATOM 1315 C C . LYS A 1 174 ? -0.002 -9.254 40.867 1.00 52.67 174 LYS C C 1
ATOM 1316 O O . LYS A 1 174 ? 0.254 -9.189 39.622 1.00 41.46 174 LYS C O 1
ATOM 1318 N N . ASP A 1 175 ? -1.235 -9.380 41.376 1.00 50.92 175 ASP C N 1
ATOM 1319 C CA . ASP A 1 175 ? -2.483 -9.169 40.595 1.00 47.07 175 ASP C CA 1
ATOM 1320 C C . ASP A 1 175 ? -2.843 -7.687 40.693 1.00 47.05 175 ASP C C 1
ATOM 1321 O O . ASP A 1 175 ? -2.058 -6.932 41.304 1.00 41.20 175 ASP C O 1
ATOM 1326 N N . GLY A 1 176 ? -3.963 -7.290 40.077 1.00 52.79 176 GLY C N 1
ATOM 1327 C CA . GLY A 1 176 ? -4.475 -5.911 40.107 1.00 56.48 176 GLY C CA 1
ATOM 1328 C C . GLY A 1 176 ? -3.967 -5.117 38.920 1.00 57.29 176 GLY C C 1
ATOM 1329 O O . GLY A 1 176 ? -4.595 -5.194 37.859 1.00 66.05 176 GLY C O 1
ATOM 1330 N N . ARG A 1 177 ? -2.865 -4.394 39.096 1.00 55.21 177 ARG C N 1
ATOM 1331 C CA . ARG A 1 177 ? -2.439 -3.313 38.171 1.00 57.45 177 ARG C CA 1
ATOM 1332 C C . ARG A 1 177 ? -0.945 -3.012 38.348 1.00 54.79 177 ARG C C 1
ATOM 1333 O O . ARG A 1 177 ? -0.571 -2.491 39.417 1.00 51.94 177 ARG C O 1
ATOM 1341 N N . SER A 1 178 ? -0.141 -3.293 37.313 1.00 45.22 178 SER C N 1
ATOM 1342 C CA . SER A 1 178 ? 1.331 -3.105 37.285 1.00 39.37 178 SER C CA 1
ATOM 1343 C C . SER A 1 178 ? 1.728 -2.417 35.979 1.00 39.52 178 SER C C 1
ATOM 1344 O O . SER A 1 178 ? 1.781 -3.089 34.945 1.00 37.12 178 SER C O 1
ATOM 1347 N N . PRO A 1 179 ? 1.990 -1.085 36.009 1.00 41.13 179 PRO C N 1
ATOM 1348 C CA . PRO A 1 179 ? 2.590 -0.367 34.888 1.00 39.10 179 PRO C CA 1
ATOM 1349 C C . PRO A 1 179 ? 3.820 -1.111 34.345 1.00 42.32 179 PRO C C 1
ATOM 1350 O O . PRO A 1 179 ? 4.631 -1.604 35.136 1.00 40.20 179 PRO C O 1
ATOM 1354 N N . ALA A 1 180 ? 3.921 -1.229 33.016 1.00 37.82 180 ALA C N 1
ATOM 1355 C CA . ALA A 1 180 ? 4.964 -2.063 32.370 1.00 37.12 180 ALA C CA 1
ATOM 1356 C C . ALA A 1 180 ? 5.650 -1.341 31.201 1.00 34.27 180 ALA C C 1
ATOM 1357 O O . ALA A 1 180 ? 6.793 -1.729 30.893 1.00 32.70 180 ALA C O 1
ATOM 1359 N N . LEU A 1 181 ? 5.002 -0.347 30.580 1.00 32.18 181 LEU C N 1
ATOM 1360 C CA . LEU A 1 181 ? 5.589 0.482 29.478 1.00 32.07 181 LEU C CA 1
ATOM 1361 C C . LEU A 1 181 ? 4.982 1.882 29.565 1.00 33.21 181 LEU C C 1
ATOM 1362 O O . LEU A 1 181 ? 3.744 1.962 29.733 1.00 32.51 181 LEU C O 1
ATOM 1367 N N . SER A 1 182 ? 5.806 2.933 29.440 1.00 32.41 182 SER C N 1
ATOM 1368 C CA . SER A 1 182 ? 5.406 4.344 29.688 1.00 33.70 182 SER C CA 1
ATOM 1369 C C . SER A 1 182 ? 4.630 4.908 28.481 1.00 34.26 182 SER C C 1
ATOM 1370 O O . SER A 1 182 ? 4.712 4.340 27.365 1.00 32.18 182 SER C O 1
ATOM 1373 N N . LEU A 1 183 ? 3.867 5.965 28.728 1.00 35.01 183 LEU C N 1
ATOM 1374 C CA . LEU A 1 183 ? 3.019 6.664 27.725 1.00 32.51 183 LEU C CA 1
ATOM 1375 C C . LEU A 1 183 ? 3.903 7.186 26.595 1.00 28.70 183 LEU C C 1
ATOM 1376 O O . LEU A 1 183 ? 4.941 7.793 26.830 1.00 28.81 183 LEU C O 1
ATOM 1381 N N . HIS A 1 184 ? 3.454 6.993 25.366 1.00 25.11 184 HIS C N 1
ATOM 1382 C CA . HIS A 1 184 ? 4.166 7.491 24.170 1.00 24.29 184 HIS C CA 1
ATOM 1383 C C . HIS A 1 184 ? 3.167 7.535 23.023 1.00 21.10 184 HIS C C 1
ATOM 1384 O O . HIS A 1 184 ? 2.096 6.939 23.137 1.00 22.01 184 HIS C O 1
ATOM 1391 N N . LYS A 1 185 ? 3.538 8.278 21.984 1.00 20.89 185 LYS C N 1
ATOM 1392 C CA . LYS A 1 185 ? 2.966 8.092 20.628 1.00 20.06 185 LYS C CA 1
ATOM 1393 C C . LYS A 1 185 ? 3.966 7.315 19.787 1.00 19.52 185 LYS C C 1
ATOM 1394 O O . LYS A 1 185 ? 5.171 7.496 19.959 1.00 20.88 185 LYS C O 1
ATOM 1400 N N . ASP A 1 186 ? 3.466 6.463 18.900 1.00 18.25 186 ASP C N 1
ATOM 1401 C CA . ASP A 1 186 ? 4.338 5.753 17.960 1.00 17.49 186 ASP C CA 1
ATOM 1402 C C . ASP A 1 186 ? 4.774 6.743 16.875 1.00 19.59 186 ASP C C 1
ATOM 1403 O O . ASP A 1 186 ? 3.996 7.699 16.558 1.00 19.45 186 ASP C O 1
ATOM 1408 N N . LYS A 1 187 ? 5.906 6.459 16.248 1.00 18.64 187 LYS C N 1
ATOM 1409 C CA . LYS A 1 187 ? 6.462 7.308 15.174 1.00 19.12 187 LYS C CA 1
ATOM 1410 C C . LYS A 1 187 ? 6.361 6.569 13.837 1.00 19.79 187 LYS C C 1
ATOM 1411 O O . LYS A 1 187 ? 7.028 6.961 12.864 1.00 19.68 187 LYS C O 1
ATOM 1417 N N . SER A 1 188 ? 5.498 5.579 13.749 1.00 19.08 188 SER C N 1
ATOM 1418 C CA . SER A 1 188 ? 5.155 4.868 12.503 1.00 17.81 188 SER C CA 1
ATOM 1419 C C . SER A 1 188 ? 4.164 5.683 11.649 1.00 18.30 188 SER C C 1
ATOM 1420 O O . SER A 1 188 ? 3.636 6.739 12.063 1.00 16.90 188 SER C O 1
ATOM 1423 N N . ILE A 1 189 ? 3.819 5.124 10.505 1.00 16.45 189 ILE C N 1
ATOM 1424 C CA . ILE A 1 189 ? 2.603 5.476 9.727 1.00 16.46 189 ILE C CA 1
ATOM 1425 C C . ILE A 1 189 ? 1.434 4.755 10.414 1.00 14.82 189 ILE C C 1
ATOM 1426 O O . ILE A 1 189 ? 0.580 5.411 11.008 1.00 16.05 189 ILE C O 1
ATOM 1431 N N . LEU A 1 190 ? 1.432 3.421 10.376 1.00 15.10 190 LEU C N 1
ATOM 1432 C CA . LEU A 1 190 ? 0.535 2.593 11.207 1.00 15.77 190 LEU C CA 1
ATOM 1433 C C . LEU A 1 190 ? 1.353 1.580 12.018 1.00 15.71 190 LEU C C 1
ATOM 1434 O O . LEU A 1 190 ? 2.400 1.044 11.508 1.00 16.10 190 LEU C O 1
ATOM 1439 N N . THR A 1 191 ? 0.818 1.231 13.186 1.00 15.86 191 THR C N 1
ATOM 1440 C CA . THR A 1 191 ? 1.272 0.096 13.993 1.00 16.57 191 THR C CA 1
ATOM 1441 C C . THR A 1 191 ? 0.121 -0.896 14.125 1.00 16.94 191 THR C C 1
ATOM 1442 O O . THR A 1 191 ? -1.016 -0.482 14.394 1.00 17.29 191 THR C O 1
ATOM 1446 N N . ILE A 1 192 ? 0.402 -2.183 13.958 1.00 16.07 192 ILE C N 1
ATOM 1447 C CA . ILE A 1 192 ? -0.634 -3.235 14.161 1.00 17.55 192 ILE C CA 1
ATOM 1448 C C . ILE A 1 192 ? -0.113 -4.186 15.233 1.00 17.97 192 ILE C C 1
ATOM 1449 O O . ILE A 1 192 ? 0.929 -4.839 15.018 1.00 16.29 192 ILE C O 1
ATOM 1454 N N . VAL A 1 193 ? -0.846 -4.288 16.336 1.00 17.09 193 VAL C N 1
ATOM 1455 C CA . VAL A 1 193 ? -0.376 -4.969 17.559 1.00 17.29 193 VAL C CA 1
ATOM 1456 C C . VAL A 1 193 ? -1.213 -6.232 17.768 1.00 18.89 193 VAL C C 1
ATOM 1457 O O . VAL A 1 193 ? -2.459 -6.188 17.645 1.00 19.56 193 VAL C O 1
ATOM 1461 N N . ASN A 1 194 ? -0.544 -7.332 18.123 1.00 17.76 194 ASN C N 1
ATOM 1462 C CA . ASN A 1 194 ? -1.221 -8.524 18.712 1.00 19.86 194 ASN C CA 1
ATOM 1463 C C . ASN A 1 194 ? -0.679 -8.779 20.122 1.00 20.77 194 ASN C C 1
ATOM 1464 O O . ASN A 1 194 ? 0.559 -8.809 20.299 1.00 19.34 194 ASN C O 1
ATOM 1469 N N . GLN A 1 195 ? -1.576 -8.924 21.109 1.00 20.44 195 GLN C N 1
ATOM 1470 C CA . GLN A 1 195 ? -1.187 -9.068 22.540 1.00 20.82 195 GLN C CA 1
ATOM 1471 C C . GLN A 1 195 ? -1.010 -10.532 22.974 1.00 19.04 195 GLN C C 1
ATOM 1472 O O . GLN A 1 195 ? -0.741 -10.731 24.150 1.00 20.76 195 GLN C O 1
ATOM 1478 N N . ASN A 1 196 ? -1.203 -11.489 22.079 1.00 21.63 196 ASN C N 1
ATOM 1479 C CA . ASN A 1 196 ? -0.934 -12.937 22.333 1.00 21.60 196 ASN C CA 1
ATOM 1480 C C . ASN A 1 196 ? -1.721 -13.380 23.594 1.00 25.24 196 ASN C C 1
ATOM 1481 O O . ASN A 1 196 ? -1.128 -14.013 24.494 1.00 27.16 196 ASN C O 1
ATOM 1486 N N . ASP A 1 197 ? -3.000 -12.999 23.654 1.00 33.07 197 ASP C N 1
ATOM 1487 C CA . ASP A 1 197 ? -3.931 -13.483 24.719 1.00 32.32 197 ASP C CA 1
ATOM 1488 C C . ASP A 1 197 ? -3.697 -12.877 26.107 1.00 34.59 197 ASP C C 1
ATOM 1489 O O . ASP A 1 197 ? -4.373 -13.347 27.022 1.00 31.44 197 ASP C O 1
ATOM 1494 N N . VAL A 1 198 ? -2.825 -11.881 26.269 1.00 27.55 198 VAL C N 1
ATOM 1495 C CA . VAL A 1 198 ? -2.661 -11.190 27.582 1.00 25.71 198 VAL C CA 1
ATOM 1496 C C . VAL A 1 198 ? -2.838 -9.687 27.364 1.00 28.05 198 VAL C C 1
ATOM 1497 O O . VAL A 1 198 ? -2.069 -9.115 26.602 1.00 26.16 198 VAL C O 1
ATOM 1501 N N . LYS A 1 199 ? -3.792 -9.084 28.061 1.00 27.21 199 LYS C N 1
ATOM 1502 C CA . LYS A 1 199 ? -4.117 -7.652 27.857 1.00 29.87 199 LYS C CA 1
ATOM 1503 C C . LYS A 1 199 ? -3.168 -6.729 28.613 1.00 26.04 199 LYS C C 1
ATOM 1504 O O . LYS A 1 199 ? -2.371 -7.215 29.405 1.00 27.29 199 LYS C O 1
ATOM 1510 N N . GLY A 1 200 ? -3.257 -5.436 28.319 1.00 27.45 200 GLY C N 1
ATOM 1511 C CA . GLY A 1 200 ? -2.415 -4.445 28.993 1.00 26.66 200 GLY C CA 1
ATOM 1512 C C . GLY A 1 200 ? -2.244 -3.186 28.170 1.00 26.30 200 GLY C C 1
ATOM 1513 O O . GLY A 1 200 ? -2.049 -2.146 28.749 1.00 25.87 200 GLY C O 1
ATOM 1514 N N . LEU A 1 201 ? -2.302 -3.298 26.847 1.00 25.17 201 LEU C N 1
ATOM 1515 C CA . LEU A 1 201 ? -2.304 -2.096 25.993 1.00 24.48 201 LEU C CA 1
ATOM 1516 C C . LEU A 1 201 ? -3.509 -1.238 26.394 1.00 25.37 201 LEU C C 1
ATOM 1517 O O . LEU A 1 201 ? -4.625 -1.763 26.395 1.00 26.73 201 LEU C O 1
ATOM 1522 N N . GLU A 1 202 ? -3.253 0.043 26.658 1.00 24.29 202 GLU C N 1
ATOM 1523 C CA . GLU A 1 202 ? -4.254 1.009 27.151 1.00 28.40 202 GLU C CA 1
ATOM 1524 C C . GLU A 1 202 ? -4.091 2.351 26.422 1.00 24.66 202 GLU C C 1
ATOM 1525 O O . GLU A 1 202 ? -2.936 2.854 26.345 1.00 25.57 202 GLU C O 1
ATOM 1531 N N . PHE A 1 203 ? -5.200 2.882 25.881 1.00 26.00 203 PHE C N 1
ATOM 1532 C CA . PHE A 1 203 ? -5.227 4.128 25.082 1.00 22.84 203 PHE C CA 1
ATOM 1533 C C . PHE A 1 203 ? -5.893 5.230 25.895 1.00 29.48 203 PHE C C 1
ATOM 1534 O O . PHE A 1 203 ? -6.863 4.933 26.630 1.00 31.12 203 PHE C O 1
ATOM 1542 N N . GLU A 1 204 ? -5.361 6.424 25.748 1.00 26.27 204 GLU C N 1
ATOM 1543 C CA . GLU A 1 204 ? -5.993 7.673 26.227 1.00 29.90 204 GLU C CA 1
ATOM 1544 C C . GLU A 1 204 ? -6.899 8.190 25.114 1.00 33.78 204 GLU C C 1
ATOM 1545 O O . GLU A 1 204 ? -6.417 8.276 23.981 1.00 33.36 204 GLU C O 1
ATOM 1551 N N . THR A 1 205 ? -8.161 8.513 25.421 1.00 36.56 205 THR C N 1
ATOM 1552 C CA . THR A 1 205 ? -9.083 9.188 24.471 1.00 36.07 205 THR C CA 1
ATOM 1553 C C . THR A 1 205 ? -8.700 10.665 24.383 1.00 34.39 205 THR C C 1
ATOM 1554 O O . THR A 1 205 ? -7.911 11.128 25.215 1.00 38.50 205 THR C O 1
ATOM 1558 N N . LYS A 1 206 ? -9.237 11.377 23.391 1.00 38.83 206 LYS C N 1
ATOM 1559 C CA . LYS A 1 206 ? -9.057 12.842 23.262 1.00 43.44 206 LYS C CA 1
ATOM 1560 C C . LYS A 1 206 ? -9.628 13.534 24.509 1.00 45.19 206 LYS C C 1
ATOM 1561 O O . LYS A 1 206 ? -9.034 14.540 24.923 1.00 46.84 206 LYS C O 1
ATOM 1567 N N . ASP A 1 207 ? -10.751 13.032 25.035 1.00 48.46 207 ASP C N 1
ATOM 1568 C CA . ASP A 1 207 ? -11.424 13.531 26.268 1.00 53.66 207 ASP C CA 1
ATOM 1569 C C . ASP A 1 207 ? -10.409 13.545 27.422 1.00 56.42 207 ASP C C 1
ATOM 1570 O O . ASP A 1 207 ? -10.251 14.611 28.068 1.00 57.94 207 ASP C O 1
ATOM 1572 N N . GLY A 1 208 ? -9.698 12.423 27.601 1.00 52.11 208 GLY C N 1
ATOM 1573 C CA . GLY A 1 208 ? -8.771 12.143 28.719 1.00 46.20 208 GLY C CA 1
ATOM 1574 C C . GLY A 1 208 ? -9.157 10.873 29.468 1.00 45.04 208 GLY C C 1
ATOM 1575 O O . GLY A 1 208 ? -8.620 10.671 30.557 1.00 44.91 208 GLY C O 1
ATOM 1576 N N . GLU A 1 209 ? -10.040 10.043 28.902 1.00 43.09 209 GLU C N 1
ATOM 1577 C CA . GLU A 1 209 ? -10.464 8.722 29.446 1.00 41.24 209 GLU C CA 1
ATOM 1578 C C . GLU A 1 209 ? -9.545 7.625 28.899 1.00 39.08 209 GLU C C 1
ATOM 1579 O O . GLU A 1 209 ? -8.765 7.923 27.964 1.00 36.24 209 GLU C O 1
ATOM 1581 N N . TRP A 1 210 ? -9.661 6.413 29.449 1.00 42.21 210 TRP C N 1
ATOM 1582 C CA . TRP A 1 210 ? -8.746 5.270 29.202 1.00 40.88 210 TRP C CA 1
ATOM 1583 C C . TRP A 1 210 ? -9.545 4.083 28.683 1.00 38.88 210 TRP C C 1
ATOM 1584 O O . TRP A 1 210 ? -10.589 3.748 29.281 1.00 37.72 210 TRP C O 1
ATOM 1595 N N . ILE A 1 211 ? -9.073 3.487 27.594 1.00 33.78 211 ILE C N 1
ATOM 1596 C CA . ILE A 1 211 ? -9.676 2.270 27.027 1.00 30.97 211 ILE C CA 1
ATOM 1597 C C . ILE A 1 211 ? -8.603 1.197 27.050 1.00 33.95 211 ILE C C 1
ATOM 1598 O O . ILE A 1 211 ? -7.534 1.416 26.438 1.00 30.17 211 ILE C O 1
ATOM 1603 N N . LEU A 1 212 ? -8.902 0.120 27.765 1.00 35.08 212 LEU C N 1
ATOM 1604 C CA . LEU A 1 212 ? -8.041 -1.061 27.931 1.00 39.09 212 LEU C CA 1
ATOM 1605 C C . LEU A 1 212 ? -8.784 -2.179 27.236 1.00 41.18 212 LEU C C 1
ATOM 1606 O O . LEU A 1 212 ? -9.631 -2.823 27.859 1.00 38.74 212 LEU C O 1
ATOM 1611 N N . PRO A 1 213 ? -8.537 -2.397 25.922 1.00 34.55 213 PRO C N 1
ATOM 1612 C CA . PRO A 1 213 ? -9.194 -3.470 25.241 1.00 34.92 213 PRO C CA 1
ATOM 1613 C C . PRO A 1 213 ? -8.789 -4.871 25.698 1.00 34.40 213 PRO C C 1
ATOM 1614 O O . PRO A 1 213 ? -7.762 -5.037 26.282 1.00 38.29 213 PRO C O 1
ATOM 1618 N N . THR A 1 214 ? -9.643 -5.835 25.419 1.00 35.86 214 THR C N 1
ATOM 1619 C CA . THR A 1 214 ? -9.269 -7.244 25.662 1.00 38.69 214 THR C CA 1
ATOM 1620 C C . THR A 1 214 ? -8.154 -7.636 24.683 1.00 41.76 214 THR C C 1
ATOM 1621 O O . THR A 1 214 ? -7.810 -6.804 23.839 1.00 39.63 214 THR C O 1
ATOM 1625 N N . ALA A 1 215 ? -7.684 -8.881 24.732 1.00 39.40 215 ALA C N 1
ATOM 1626 C CA . ALA A 1 215 ? -6.551 -9.329 23.885 1.00 45.93 215 ALA C CA 1
ATOM 1627 C C . ALA A 1 215 ? -6.990 -10.340 22.827 1.00 47.52 215 ALA C C 1
ATOM 1628 O O . ALA A 1 215 ? -6.173 -11.173 22.443 1.00 65.95 215 ALA C O 1
ATOM 1630 N N . ASP A 1 216 ? -8.239 -10.261 22.377 1.00 48.56 216 ASP C N 1
ATOM 1631 C CA . ASP A 1 216 ? -8.750 -11.245 21.393 1.00 44.67 216 ASP C CA 1
ATOM 1632 C C . ASP A 1 216 ? -8.370 -10.811 19.981 1.00 36.44 216 ASP C C 1
ATOM 1633 O O . ASP A 1 216 ? -8.145 -11.670 19.137 1.00 37.14 216 ASP C O 1
ATOM 1638 N N . ASN A 1 217 ? -8.267 -9.511 19.766 1.00 32.85 217 ASN C N 1
ATOM 1639 C CA . ASN A 1 217 ? -8.040 -9.088 18.373 1.00 30.96 217 ASN C CA 1
ATOM 1640 C C . ASN A 1 217 ? -6.817 -8.213 18.181 1.00 28.65 217 ASN C C 1
ATOM 1641 O O . ASN A 1 217 ? -6.337 -7.633 19.159 1.00 28.16 217 ASN C O 1
ATOM 1646 N N . HIS A 1 218 ? -6.357 -8.158 16.950 1.00 26.00 218 HIS C N 1
ATOM 1647 C CA . HIS A 1 218 ? -5.325 -7.152 16.565 1.00 22.10 218 HIS C CA 1
ATOM 1648 C C . HIS A 1 218 ? -5.849 -5.744 16.898 1.00 22.69 218 HIS C C 1
ATOM 1649 O O . HIS A 1 218 ? -7.084 -5.502 16.771 1.00 24.63 218 HIS C O 1
ATOM 1656 N N . ILE A 1 219 ? -4.948 -4.841 17.248 1.00 19.67 219 ILE C N 1
ATOM 1657 C CA . ILE A 1 219 ? -5.228 -3.401 17.446 1.00 19.63 219 ILE C CA 1
ATOM 1658 C C . ILE A 1 219 ? -4.419 -2.629 16.403 1.00 18.03 219 ILE C C 1
ATOM 1659 O O . ILE A 1 219 ? -3.163 -2.708 16.377 1.00 18.17 219 ILE C O 1
ATOM 1664 N N . VAL A 1 220 ? -5.109 -1.818 15.600 1.00 17.70 220 VAL C N 1
ATOM 1665 C CA . VAL A 1 220 ? -4.446 -0.871 14.672 1.00 16.26 220 VAL C CA 1
ATOM 1666 C C . VAL A 1 220 ? -4.352 0.458 15.367 1.00 17.64 220 VAL C C 1
ATOM 1667 O O . VAL A 1 220 ? -5.383 0.919 15.862 1.00 18.37 220 VAL C O 1
ATOM 1671 N N . LEU A 1 221 ? -3.201 1.106 15.319 1.00 17.32 221 LEU C N 1
ATOM 1672 C CA . LEU A 1 221 ? -3.119 2.478 15.863 1.00 17.24 221 LEU C CA 1
ATOM 1673 C C . LEU A 1 221 ? -2.320 3.385 14.946 1.00 16.84 221 LEU C C 1
ATOM 1674 O O . LEU A 1 221 ? -1.477 2.905 14.199 1.00 17.85 221 LEU C O 1
ATOM 1679 N N . LEU A 1 222 ? -2.662 4.660 14.937 1.00 17.27 222 LEU C N 1
ATOM 1680 C CA . LEU A 1 222 ? -2.013 5.646 14.044 1.00 18.42 222 LEU C CA 1
ATOM 1681 C C . LEU A 1 222 ? -0.695 6.100 14.657 1.00 17.86 222 LEU C C 1
ATOM 1682 O O . LEU A 1 222 ? -0.663 6.397 15.833 1.00 19.37 222 LEU C O 1
ATOM 1687 N N . GLY A 1 223 ? 0.345 6.229 13.850 1.00 16.81 223 GLY C N 1
ATOM 1688 C CA . GLY A 1 223 ? 1.606 6.835 14.296 1.00 16.59 223 GLY C CA 1
ATOM 1689 C C . GLY A 1 223 ? 1.730 8.298 13.848 1.00 16.92 223 GLY C C 1
ATOM 1690 O O . GLY A 1 223 ? 0.955 8.755 12.996 1.00 17.59 223 GLY C O 1
ATOM 1691 N N . ASP A 1 224 ? 2.715 8.976 14.407 1.00 18.67 224 ASP C N 1
ATOM 1692 C CA . ASP A 1 224 ? 2.909 10.425 14.162 1.00 19.32 224 ASP C CA 1
ATOM 1693 C C . ASP A 1 224 ? 3.212 10.678 12.702 1.00 18.89 224 ASP C C 1
ATOM 1694 O O . ASP A 1 224 ? 2.929 11.792 12.248 1.00 18.22 224 ASP C O 1
ATOM 1699 N N . CYS A 1 225 ? 3.754 9.730 11.940 1.00 17.05 225 CYS C N 1
ATOM 1700 C CA . CYS A 1 225 ? 4.023 9.995 10.508 1.00 17.44 225 CYS C CA 1
ATOM 1701 C C . CYS A 1 225 ? 2.662 10.179 9.789 1.00 18.23 225 CYS C C 1
ATOM 1702 O O . CYS A 1 225 ? 2.559 11.039 8.931 1.00 18.37 225 CYS C O 1
ATOM 1705 N N . PHE A 1 226 ? 1.649 9.354 10.071 1.00 17.63 226 PHE C N 1
ATOM 1706 C CA . PHE A 1 226 ? 0.345 9.468 9.387 1.00 17.55 226 PHE C CA 1
ATOM 1707 C C . PHE A 1 226 ? -0.352 10.726 9.893 1.00 18.25 226 PHE C C 1
ATOM 1708 O O . PHE A 1 226 ? -1.029 11.421 9.097 1.00 18.67 226 PHE C O 1
ATOM 1716 N N . MET A 1 227 ? -0.253 11.004 11.182 1.00 17.73 227 MET C N 1
ATOM 1717 C CA . MET A 1 227 ? -0.864 12.235 11.777 1.00 16.96 227 MET C CA 1
ATOM 1718 C C . MET A 1 227 ? -0.293 13.461 11.043 1.00 17.44 227 MET C C 1
ATOM 1719 O O . MET A 1 227 ? -1.091 14.317 10.590 1.00 19.76 227 MET C O 1
ATOM 1724 N N . ALA A 1 228 ? 1.025 13.519 10.861 1.00 17.25 228 ALA C N 1
ATOM 1725 C CA . ALA A 1 228 ? 1.672 14.669 10.160 1.00 18.14 228 ALA C CA 1
ATOM 1726 C C . ALA A 1 228 ? 1.214 14.720 8.703 1.00 19.89 228 ALA C C 1
ATOM 1727 O O . ALA A 1 228 ? 0.894 15.819 8.204 1.00 19.79 228 ALA C O 1
ATOM 1729 N N . TRP A 1 229 ? 1.227 13.601 8.000 1.00 18.09 229 TRP C N 1
ATOM 1730 C CA . TRP A 1 229 ? 0.743 13.522 6.606 1.00 18.27 229 TRP C CA 1
ATOM 1731 C C . TRP A 1 229 ? -0.652 14.136 6.521 1.00 20.24 229 TRP C C 1
ATOM 1732 O O . TRP A 1 229 ? -0.884 14.962 5.593 1.00 19.11 229 TRP C O 1
ATOM 1743 N N . SER A 1 230 ? -1.535 13.822 7.479 1.00 18.43 230 SER C N 1
ATOM 1744 C CA . SER A 1 230 ? -2.955 14.255 7.466 1.00 18.31 230 SER C CA 1
ATOM 1745 C C . SER A 1 230 ? -3.090 15.721 7.884 1.00 19.61 230 SER C C 1
ATOM 1746 O O . SER A 1 230 ? -4.245 16.158 8.040 1.00 19.89 230 SER C O 1
ATOM 1749 N N . ASN A 1 231 ? -1.989 16.370 8.284 1.00 18.87 231 ASN C N 1
ATOM 1750 C CA . ASN A 1 231 ? -2.039 17.768 8.781 1.00 20.07 231 ASN C CA 1
ATOM 1751 C C . ASN A 1 231 ? -2.852 17.850 10.078 1.00 20.30 231 ASN C C 1
ATOM 1752 O O . ASN A 1 231 ? -3.544 18.870 10.353 1.00 21.30 231 ASN C O 1
ATOM 1757 N N . GLY A 1 232 ? -2.764 16.801 10.904 1.00 20.03 232 GLY C N 1
ATOM 1758 C CA . GLY A 1 232 ? -3.482 16.752 12.183 1.00 21.21 232 GLY C CA 1
ATOM 1759 C C . GLY A 1 232 ? -4.943 16.361 12.040 1.00 21.29 232 GLY C C 1
ATOM 1760 O O . GLY A 1 232 ? -5.649 16.476 13.053 1.00 24.77 232 GLY C O 1
ATOM 1761 N N . ARG A 1 233 ? -5.434 15.986 10.851 1.00 22.07 233 ARG C N 1
ATOM 1762 C CA . ARG A 1 233 ? -6.867 15.634 10.658 1.00 22.68 233 ARG C CA 1
ATOM 1763 C C . ARG A 1 233 ? -7.116 14.272 11.308 1.00 23.62 233 ARG C C 1
ATOM 1764 O O . ARG A 1 233 ? -8.215 14.045 11.760 1.00 28.79 233 ARG C O 1
ATOM 1772 N N . LEU A 1 234 ? -6.110 13.414 11.364 1.00 20.53 234 LEU C N 1
ATOM 1773 C CA . LEU A 1 234 ? -6.215 12.089 12.022 1.00 20.78 234 LEU C CA 1
ATOM 1774 C C . LEU A 1 234 ? -5.483 12.221 13.364 1.00 20.60 234 LEU C C 1
ATOM 1775 O O . LEU A 1 234 ? -4.656 13.112 13.506 1.00 24.52 234 LEU C O 1
ATOM 1780 N N . HIS A 1 235 ? -5.840 11.390 14.331 1.00 20.77 235 HIS C N 1
ATOM 1781 C CA . HIS A 1 235 ? -5.306 11.464 15.708 1.00 21.48 235 HIS C CA 1
ATOM 1782 C C . HIS A 1 235 ? -4.291 10.345 15.925 1.00 20.35 235 HIS C C 1
ATOM 1783 O O . HIS A 1 235 ? -4.674 9.181 15.709 1.00 20.40 235 HIS C O 1
ATOM 1790 N N . SER A 1 236 ? -3.065 10.684 16.326 1.00 19.56 236 SER C N 1
ATOM 1791 C CA . SER A 1 236 ? -2.101 9.669 16.823 1.00 19.56 236 SER C CA 1
ATOM 1792 C C . SER A 1 236 ? -2.347 9.509 18.312 1.00 19.96 236 SER C C 1
ATOM 1793 O O . SER A 1 236 ? -2.255 10.463 19.043 1.00 20.49 236 SER C O 1
ATOM 1796 N N . PRO A 1 237 ? -2.775 8.327 18.811 1.00 19.22 237 PRO C N 1
ATOM 1797 C CA . PRO A 1 237 ? -3.131 8.212 20.216 1.00 19.15 237 PRO C CA 1
ATOM 1798 C C . PRO A 1 237 ? -1.968 7.914 21.163 1.00 19.17 237 PRO C C 1
ATOM 1799 O O . PRO A 1 237 ? -1.089 7.094 20.870 1.00 20.51 237 PRO C O 1
ATOM 1803 N N . LEU A 1 238 ? -1.997 8.562 22.322 1.00 22.43 238 LEU C N 1
ATOM 1804 C CA . LEU A 1 238 ? -1.149 8.190 23.491 1.00 21.45 238 LEU C CA 1
ATOM 1805 C C . LEU A 1 238 ? -1.576 6.828 24.048 1.00 23.11 238 LEU C C 1
ATOM 1806 O O . LEU A 1 238 ? -2.799 6.569 24.206 1.00 22.37 238 LEU C O 1
ATOM 1811 N N . HIS A 1 239 ? -0.607 5.970 24.333 1.00 23.05 239 HIS C N 1
ATOM 1812 C CA . HIS A 1 239 ? -0.882 4.609 24.831 1.00 22.45 239 HIS C CA 1
ATOM 1813 C C . HIS A 1 239 ? 0.274 4.185 25.748 1.00 21.84 239 HIS C C 1
ATOM 1814 O O . HIS A 1 239 ? 1.352 4.766 25.699 1.00 23.95 239 HIS C O 1
ATOM 1821 N N . ARG A 1 240 ? 0.018 3.150 26.527 1.00 24.41 240 ARG C N 1
ATOM 1822 C CA . ARG A 1 240 ? 1.002 2.591 27.477 1.00 25.63 240 ARG C CA 1
ATOM 1823 C C . ARG A 1 240 ? 0.587 1.155 27.707 1.00 24.96 240 ARG C C 1
ATOM 1824 O O . ARG A 1 240 ? -0.446 0.776 27.178 1.00 27.39 240 ARG C O 1
ATOM 1832 N N . VAL A 1 241 ? 1.356 0.409 28.486 1.00 25.65 241 VAL C N 1
ATOM 1833 C CA . VAL A 1 241 ? 1.015 -0.992 28.850 1.00 24.14 241 VAL C CA 1
ATOM 1834 C C . VAL A 1 241 ? 0.880 -1.059 30.368 1.00 25.93 241 VAL C C 1
ATOM 1835 O O . VAL A 1 241 ? 1.822 -0.651 31.053 1.00 27.62 241 VAL C O 1
ATOM 1839 N N . THR A 1 242 ? -0.271 -1.531 30.823 1.00 27.32 242 THR C N 1
ATOM 1840 C CA . THR A 1 242 ? -0.558 -1.861 32.246 1.00 30.35 242 THR C CA 1
ATOM 1841 C C . THR A 1 242 ? -1.018 -3.313 32.344 1.00 30.02 242 THR C C 1
ATOM 1842 O O . THR A 1 242 ? -2.137 -3.613 31.886 1.00 29.38 242 THR C O 1
ATOM 1846 N N . LEU A 1 243 ? -0.210 -4.166 32.969 1.00 33.92 243 LEU C N 1
ATOM 1847 C CA . LEU A 1 243 ? -0.572 -5.577 33.255 1.00 37.33 243 LEU C CA 1
ATOM 1848 C C . LEU A 1 243 ? -1.725 -5.527 34.261 1.00 33.36 243 LEU C C 1
ATOM 1849 O O . LEU A 1 243 ? -1.784 -4.551 35.025 1.00 35.93 243 LEU C O 1
ATOM 1854 N N . VAL A 1 244 ? -2.662 -6.460 34.131 1.00 38.82 244 VAL C N 1
ATOM 1855 C CA . VAL A 1 244 ? -3.859 -6.509 35.012 1.00 35.75 244 VAL C CA 1
ATOM 1856 C C . VAL A 1 244 ? -3.901 -7.869 35.715 1.00 38.23 244 VAL C C 1
ATOM 1857 O O . VAL A 1 244 ? -4.849 -8.083 36.461 1.00 42.12 244 VAL C O 1
ATOM 1861 N N . ALA A 1 245 ? -2.877 -8.709 35.537 1.00 39.54 245 ALA C N 1
ATOM 1862 C CA . ALA A 1 245 ? -2.761 -10.047 36.157 1.00 40.36 245 ALA C CA 1
ATOM 1863 C C . ALA A 1 245 ? -1.284 -10.393 36.391 1.00 42.84 245 ALA C C 1
ATOM 1864 O O . ALA A 1 245 ? -0.382 -9.781 35.768 1.00 36.21 245 ALA C O 1
ATOM 1866 N N . ASN A 1 2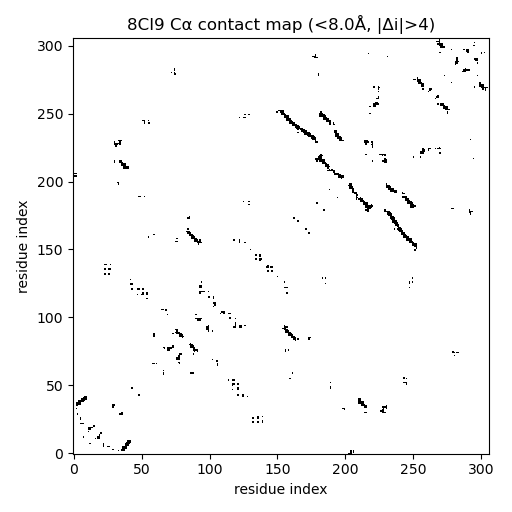46 ? -1.043 -11.354 37.281 1.00 35.81 246 ASN C N 1
ATOM 1867 C CA . ASN A 1 246 ? 0.311 -11.862 37.579 1.00 39.74 246 ASN C CA 1
ATOM 1868 C C . ASN A 1 246 ? 0.669 -12.892 36.509 1.00 42.64 246 ASN C C 1
ATOM 1869 O O . ASN A 1 246 ? 0.729 -14.100 36.825 1.00 42.56 246 ASN C O 1
ATOM 1874 N N . GLN A 1 247 ? 0.878 -12.445 35.265 1.00 38.29 247 GLN C N 1
ATOM 1875 C CA . GLN A 1 247 ? 1.432 -13.341 34.222 1.00 38.96 247 GLN C CA 1
ATOM 1876 C C . GLN A 1 247 ? 2.312 -12.545 33.260 1.00 32.42 247 GLN C C 1
ATOM 1877 O O . GLN A 1 247 ? 2.137 -11.315 33.102 1.00 31.50 247 GLN C O 1
ATOM 1883 N N . ALA A 1 248 ? 3.217 -13.276 32.643 1.00 32.44 248 ALA C N 1
ATOM 1884 C CA . ALA A 1 248 ? 4.109 -12.746 31.592 1.00 29.33 248 ALA C CA 1
ATOM 1885 C C . ALA A 1 248 ? 3.257 -12.373 30.364 1.00 28.58 248 ALA C C 1
ATOM 1886 O O . ALA A 1 248 ? 2.225 -13.020 30.099 1.00 28.52 248 ALA C O 1
ATOM 1888 N N . ARG A 1 249 ? 3.737 -11.387 29.596 1.00 25.07 249 ARG C N 1
ATOM 1889 C CA . ARG A 1 249 ? 3.049 -10.868 28.394 1.00 23.56 249 ARG C CA 1
ATOM 1890 C C . ARG A 1 249 ? 4.105 -10.674 27.302 1.00 22.98 249 ARG C C 1
ATOM 1891 O O . ARG A 1 249 ? 5.211 -10.246 27.634 1.00 22.66 249 ARG C O 1
ATOM 1899 N N . LEU A 1 250 ? 3.770 -11.080 26.093 1.00 22.15 250 LEU C N 1
ATOM 1900 C CA . LEU A 1 250 ? 4.595 -10.768 24.896 1.00 21.03 250 LEU C CA 1
ATOM 1901 C C . LEU A 1 250 ? 3.665 -10.124 23.870 1.00 21.07 250 LEU C C 1
ATOM 1902 O O . LEU A 1 250 ? 2.609 -10.740 23.538 1.00 20.61 250 LEU C O 1
ATOM 1907 N N . SER A 1 251 ? 4.033 -8.949 23.365 1.00 19.49 251 SER C N 1
ATOM 1908 C CA . SER A 1 251 ? 3.347 -8.324 22.217 1.00 20.00 251 SER C CA 1
ATOM 1909 C C . SER A 1 251 ? 4.133 -8.512 20.904 1.00 19.27 251 SER C C 1
ATOM 1910 O O . SER A 1 251 ? 5.368 -8.481 20.916 1.00 18.17 251 SER C O 1
ATOM 1913 N N . THR A 1 252 ? 3.391 -8.700 19.835 1.00 18.25 252 THR C N 1
ATOM 1914 C CA . THR A 1 252 ? 3.893 -8.784 18.444 1.00 17.63 252 THR C CA 1
ATOM 1915 C C . THR A 1 252 ? 3.390 -7.548 17.717 1.00 17.85 252 THR C C 1
ATOM 1916 O O . THR A 1 252 ? 2.182 -7.394 17.635 1.00 18.20 252 THR C O 1
ATOM 1920 N N . SER A 1 253 ? 4.278 -6.651 17.245 1.00 16.69 253 SER C N 1
ATOM 1921 C CA . SER A 1 253 ? 3.857 -5.401 16.602 1.00 17.12 253 SER C CA 1
ATOM 1922 C C . SER A 1 253 ? 4.489 -5.259 15.224 1.00 16.57 253 SER C C 1
ATOM 1923 O O . SER A 1 253 ? 5.668 -5.575 15.068 1.00 16.92 253 SER C O 1
ATOM 1926 N N . SER A 1 254 ? 3.690 -4.772 14.300 1.00 16.25 254 SER C N 1
ATOM 1927 C CA . SER A 1 254 ? 4.094 -4.509 12.897 1.00 16.42 254 SER C CA 1
ATOM 1928 C C . SER A 1 254 ? 4.011 -3.003 12.651 1.00 16.14 254 SER C C 1
ATOM 1929 O O . SER A 1 254 ? 2.916 -2.473 12.789 1.00 16.42 254 SER C O 1
ATOM 1932 N N . PHE A 1 255 ? 5.104 -2.398 12.188 1.00 15.33 255 PHE C N 1
ATOM 1933 C CA . PHE A 1 255 ? 5.216 -0.944 11.969 1.00 16.57 255 PHE C CA 1
ATOM 1934 C C . PHE A 1 255 ? 5.540 -0.688 10.496 1.00 17.53 255 PHE C C 1
ATOM 1935 O O . PHE A 1 255 ? 6.382 -1.400 9.918 1.00 17.63 255 PHE C O 1
ATOM 1943 N N . SER A 1 256 ? 4.936 0.344 9.953 1.00 15.89 256 SER C N 1
ATOM 1944 C CA . SER A 1 256 ? 5.355 0.910 8.654 1.00 16.38 256 SER C CA 1
ATOM 1945 C C . SER A 1 256 ? 6.020 2.247 8.867 1.00 15.47 256 SER C C 1
ATOM 1946 O O . SER A 1 256 ? 5.565 3.054 9.675 1.00 16.45 256 SER C O 1
ATOM 1949 N N . PHE A 1 257 ? 7.069 2.493 8.082 1.00 16.85 257 PHE C N 1
ATOM 1950 C CA . PHE A 1 257 ? 7.806 3.774 8.092 1.00 16.42 257 PHE C CA 1
ATOM 1951 C C . PHE A 1 257 ? 8.028 4.186 6.654 1.00 16.54 257 PHE C C 1
ATOM 1952 O O . PHE A 1 257 ? 8.185 3.340 5.780 1.00 19.03 257 PHE C O 1
ATOM 1960 N N . PRO A 1 258 ? 8.061 5.518 6.385 1.00 18.73 258 PRO C N 1
ATOM 1961 C CA . PRO A 1 258 ? 8.354 5.961 5.020 1.00 20.71 258 PRO C CA 1
ATOM 1962 C C . PRO A 1 258 ? 9.794 5.607 4.640 1.00 22.57 258 PRO C C 1
ATOM 1963 O O . PRO A 1 258 ? 10.619 5.381 5.503 1.00 21.59 258 PRO C O 1
ATOM 1967 N N . LYS A 1 259 ? 10.062 5.612 3.332 1.00 24.54 259 LYS C N 1
ATOM 1968 C CA . LYS A 1 259 ? 11.418 5.418 2.765 1.00 27.87 259 LYS C CA 1
ATOM 1969 C C . LYS A 1 259 ? 12.370 6.424 3.408 1.00 26.62 259 LYS C C 1
ATOM 1970 O O . LYS A 1 259 ? 13.427 6.011 3.867 1.00 26.85 259 LYS C O 1
ATOM 1976 N N . ASP A 1 260 ? 11.957 7.685 3.521 1.00 26.06 260 ASP C N 1
ATOM 1977 C CA . ASP A 1 260 ? 12.804 8.726 4.138 1.00 26.35 260 ASP C CA 1
ATOM 1978 C C . ASP A 1 260 ? 11.934 9.886 4.650 1.00 26.55 260 ASP C C 1
ATOM 1979 O O . ASP A 1 260 ? 11.813 10.021 5.871 1.00 27.52 260 ASP C O 1
ATOM 1984 N N . ILE A 1 261 ? 11.331 10.689 3.767 1.00 25.48 261 ILE C N 1
ATOM 1985 C CA . ILE A 1 261 ? 10.683 11.963 4.200 1.00 26.43 261 ILE C CA 1
ATOM 1986 C C . ILE A 1 261 ? 9.179 11.767 4.389 1.00 25.07 261 ILE C C 1
ATOM 1987 O O . ILE A 1 261 ? 8.567 10.980 3.661 1.00 28.38 261 ILE C O 1
ATOM 1992 N N . ILE A 1 262 ? 8.618 12.449 5.380 1.00 22.29 262 ILE C N 1
ATOM 1993 C CA . ILE A 1 262 ? 7.165 12.728 5.451 1.00 23.58 262 ILE C CA 1
ATOM 1994 C C . ILE A 1 262 ? 6.966 14.189 5.060 1.00 24.57 262 ILE C C 1
ATOM 1995 O O . ILE A 1 262 ? 7.639 15.047 5.580 1.00 22.44 262 ILE C O 1
ATOM 2000 N N . GLU A 1 263 ? 6.036 14.416 4.138 1.00 25.65 263 GLU C N 1
ATOM 2001 C CA . GLU A 1 263 ? 5.635 15.780 3.735 1.00 25.71 263 GLU C CA 1
ATOM 2002 C C . GLU A 1 263 ? 4.108 15.818 3.694 1.00 22.37 263 GLU C C 1
ATOM 2003 O O . GLU A 1 263 ? 3.492 14.863 3.136 1.00 25.47 263 GLU C O 1
ATOM 2009 N N . THR A 1 264 ? 3.527 16.870 4.275 1.00 21.60 264 THR C N 1
ATOM 2010 C CA . THR A 1 264 ? 2.056 17.085 4.319 1.00 23.19 264 THR C CA 1
ATOM 2011 C C . THR A 1 264 ? 1.629 17.589 2.947 1.00 23.09 264 THR C C 1
ATOM 2012 O O . 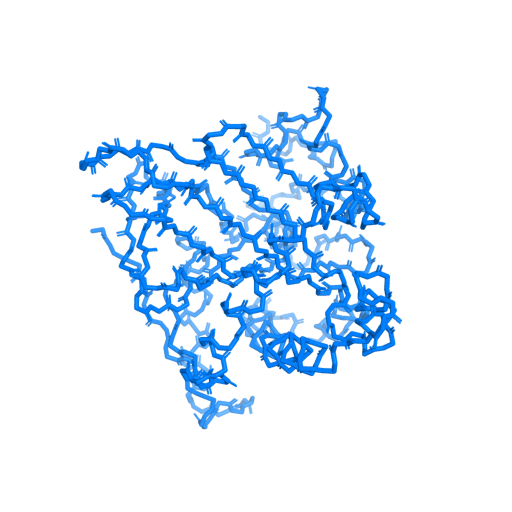THR A 1 264 ? 2.162 18.592 2.494 1.00 23.28 264 THR C O 1
ATOM 2016 N N . PRO A 1 265 ? 0.674 16.940 2.268 1.00 22.01 265 PRO C N 1
ATOM 2017 C CA . PRO A 1 265 ? 0.194 17.406 0.968 1.00 21.92 265 PRO C CA 1
ATOM 2018 C C . PRO A 1 265 ? -0.626 18.701 1.072 1.00 18.45 265 PRO C C 1
ATOM 2019 O O . PRO A 1 265 ? -1.417 18.948 1.994 1.00 19.68 265 PRO C O 1
ATOM 2023 N N . ALA A 1 266 ? -0.423 19.543 0.054 1.00 19.28 266 ALA C N 1
ATOM 2024 C CA . ALA A 1 266 ? -1.123 20.837 -0.035 1.00 19.82 266 ALA C CA 1
ATOM 2025 C C . ALA A 1 266 ? -2.641 20.680 0.082 1.00 19.63 266 ALA C C 1
ATOM 2026 O O . ALA A 1 266 ? -3.294 21.620 0.604 1.00 20.55 266 ALA C O 1
ATOM 2028 N N . GLU A 1 267 ? -3.200 19.569 -0.388 1.00 19.21 267 GLU C N 1
ATOM 2029 C CA . GLU A 1 267 ? -4.661 19.355 -0.355 1.00 20.88 267 GLU C CA 1
ATOM 2030 C C . GLU A 1 267 ? -5.224 19.440 1.070 1.00 21.09 267 GLU C C 1
ATOM 2031 O O . GLU A 1 267 ? -6.420 19.774 1.229 1.00 22.61 267 GLU C O 1
ATOM 2037 N N . LEU A 1 268 ? -4.411 19.148 2.073 1.00 19.66 268 LEU C N 1
ATOM 2038 C CA . LEU A 1 268 ? -4.911 19.007 3.468 1.00 19.51 268 LEU C CA 1
ATOM 2039 C C . LEU A 1 268 ? -4.582 20.261 4.278 1.00 20.46 268 LEU C C 1
ATOM 2040 O O . LEU A 1 268 ? -4.852 20.273 5.503 1.00 20.78 268 LEU C O 1
ATOM 2045 N N . VAL A 1 269 ? -4.046 21.293 3.625 1.00 20.40 269 VAL C N 1
ATOM 2046 C CA . VAL A 1 269 ? -3.783 22.636 4.229 1.00 23.38 269 VAL C CA 1
ATOM 2047 C C . VAL A 1 269 ? -4.850 23.604 3.704 1.00 23.72 269 VAL C C 1
ATOM 2048 O O . VAL A 1 269 ? -5.038 23.669 2.492 1.00 24.66 269 VAL C O 1
ATOM 2052 N N . ASP A 1 270 ? -5.461 24.370 4.598 1.00 23.22 270 ASP C N 1
ATOM 2053 C CA . ASP A 1 270 ? -6.426 25.435 4.231 1.00 26.30 270 ASP C CA 1
ATOM 2054 C C . ASP A 1 270 ? -6.532 26.434 5.398 1.00 30.37 270 ASP C C 1
ATOM 2055 O O . ASP A 1 270 ? -5.802 26.288 6.422 1.00 27.54 270 ASP C O 1
ATOM 2060 N N . GLU A 1 271 ? -7.408 27.443 5.253 1.00 33.18 271 GLU C N 1
ATOM 2061 C CA . GLU A 1 271 ? -7.581 28.526 6.258 1.00 33.27 271 GLU C CA 1
ATOM 2062 C C . GLU A 1 271 ? -7.838 27.918 7.642 1.00 33.86 271 G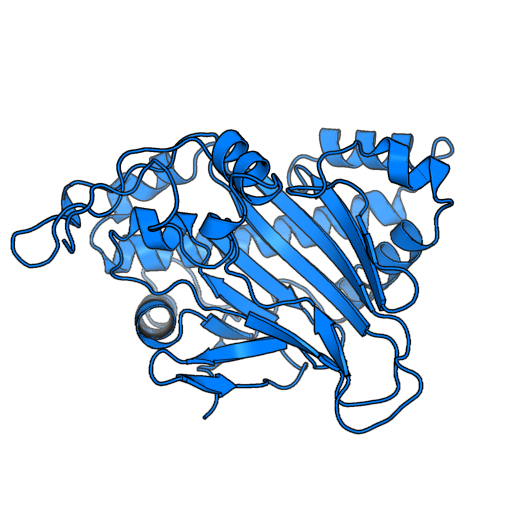LU C C 1
ATOM 2063 O O . GLU A 1 271 ? -7.186 28.361 8.594 1.00 39.38 271 GLU C O 1
ATOM 2065 N N . GLU A 1 272 ? -8.697 26.906 7.748 1.00 31.01 272 GLU C N 1
ATOM 2066 C CA . GLU A 1 272 ? -9.115 26.364 9.068 1.00 33.38 272 GLU C CA 1
ATOM 2067 C C . GLU A 1 272 ? -8.077 25.336 9.545 1.00 31.55 272 GLU C C 1
ATOM 2068 O O . GLU A 1 272 ? -8.212 24.867 10.689 1.00 32.68 272 GLU C O 1
ATOM 2074 N N . HIS A 1 273 ? -7.148 24.934 8.661 1.00 26.03 273 HIS C N 1
ATOM 2075 C CA . HIS A 1 273 ? -6.157 23.862 8.915 1.00 26.01 273 HIS C CA 1
ATOM 2076 C C . HIS A 1 273 ? -4.796 24.306 8.409 1.00 24.57 273 HIS C C 1
ATOM 2077 O O . HIS A 1 273 ? -4.312 23.751 7.426 1.00 22.57 273 HIS C O 1
ATOM 2084 N N . PRO A 1 274 ? -4.138 25.284 9.079 1.00 24.99 274 PRO C N 1
ATOM 2085 C CA . PRO A 1 274 ? -2.804 25.738 8.704 1.00 25.48 274 PRO C CA 1
ATOM 2086 C C . PRO A 1 274 ? -1.789 24.590 8.768 1.00 24.09 274 PRO C C 1
ATOM 2087 O O . PRO A 1 274 ? -2.009 23.612 9.459 1.00 26.97 274 PRO C O 1
ATOM 2091 N N . LEU A 1 275 ? -0.726 24.698 7.988 1.00 24.08 275 LEU C N 1
ATOM 2092 C CA . LEU A 1 275 ? 0.302 23.629 7.949 1.00 25.64 275 LEU C CA 1
ATOM 2093 C C . LEU A 1 275 ? 0.915 23.496 9.354 1.00 25.97 275 LEU C C 1
ATOM 2094 O O . LEU A 1 275 ? 1.517 24.491 9.847 1.00 24.21 275 LEU C O 1
ATOM 2099 N N . LEU A 1 276 ? 0.811 22.307 9.966 1.00 23.71 276 LEU C N 1
ATOM 2100 C CA . LEU A 1 276 ? 1.394 22.015 11.304 1.00 25.38 276 LEU C CA 1
ATOM 2101 C C . LEU A 1 276 ? 2.864 21.612 11.220 1.00 25.95 276 LEU C C 1
ATOM 2102 O O . LEU A 1 276 ? 3.621 22.081 12.101 1.00 28.31 276 LEU C O 1
ATOM 2107 N N . PHE A 1 277 ? 3.282 20.819 10.227 1.00 23.20 277 PHE C N 1
ATOM 2108 C CA . PHE A 1 277 ? 4.653 20.245 10.157 1.00 24.02 277 PHE C CA 1
ATOM 2109 C C . PHE A 1 277 ? 5.267 20.498 8.800 1.00 23.38 277 PHE C C 1
ATOM 2110 O O . PHE A 1 277 ? 4.677 20.157 7.772 1.00 26.55 277 PHE C O 1
ATOM 2118 N N . ASN A 1 278 ? 6.469 21.067 8.803 1.00 23.91 278 ASN C N 1
ATOM 2119 C CA . ASN A 1 278 ? 7.381 21.014 7.636 1.00 24.44 278 ASN C CA 1
ATOM 2120 C C . ASN A 1 278 ? 7.839 19.579 7.394 1.00 25.11 278 ASN C C 1
ATOM 2121 O O . ASN A 1 278 ? 7.615 18.717 8.238 1.00 26.21 278 ASN C O 1
ATOM 2126 N N . PRO A 1 279 ? 8.445 19.269 6.224 1.00 23.58 279 PRO C N 1
ATOM 2127 C CA . PRO A 1 279 ? 8.881 17.913 5.920 1.00 23.68 279 PRO C CA 1
ATOM 2128 C C . PRO A 1 279 ? 9.971 17.491 6.919 1.00 24.43 279 PRO C C 1
ATOM 2129 O O . PRO A 1 279 ? 10.733 18.338 7.355 1.00 29.70 279 PRO C O 1
ATOM 2133 N N . PHE A 1 280 ? 10.032 16.191 7.226 1.00 23.59 280 PHE C N 1
ATOM 2134 C CA . PHE A 1 280 ? 11.037 15.621 8.151 1.00 22.28 280 PHE C CA 1
ATOM 2135 C C . PHE A 1 280 ? 11.440 14.224 7.705 1.00 23.41 280 PHE C C 1
ATOM 2136 O O . PHE A 1 280 ? 10.669 13.548 6.981 1.00 24.53 280 PHE C O 1
ATOM 2144 N N . GLU A 1 281 ? 12.653 13.842 8.104 1.00 25.78 281 GLU C N 1
ATOM 2145 C CA . GLU A 1 281 ? 13.278 12.533 7.789 1.00 23.40 281 GLU C CA 1
ATOM 2146 C C . GLU A 1 281 ? 12.941 11.600 8.958 1.00 23.41 281 GLU C C 1
ATOM 2147 O O . GLU A 1 281 ? 13.229 11.940 10.104 1.00 23.33 281 GLU C O 1
ATOM 2149 N N . ILE A 1 282 ? 12.443 10.403 8.682 1.00 21.40 282 ILE C N 1
ATOM 2150 C CA . ILE A 1 282 ? 12.043 9.485 9.773 1.00 21.81 282 ILE C CA 1
ATOM 2151 C C . ILE A 1 282 ? 13.263 9.021 10.611 1.00 21.26 282 ILE C C 1
ATOM 2152 O O . ILE A 1 282 ? 13.100 8.839 11.829 1.00 20.21 282 ILE C O 1
ATOM 2157 N N . THR A 1 283 ? 14.402 8.703 10.000 1.00 22.52 283 THR C N 1
ATOM 2158 C CA . THR A 1 283 ? 15.541 8.137 10.766 1.00 24.82 283 THR C CA 1
ATOM 2159 C C . THR A 1 283 ? 15.963 9.211 11.776 1.00 23.39 283 THR C C 1
ATOM 2160 O O . THR A 1 283 ? 16.231 8.890 12.907 1.00 25.45 283 THR C O 1
ATOM 2164 N N . GLU A 1 284 ? 16.011 10.476 11.372 1.00 27.01 284 GLU C N 1
ATOM 2165 C CA . GLU A 1 284 ? 16.352 11.596 12.293 1.00 28.76 284 GLU C CA 1
ATOM 2166 C C . GLU A 1 284 ? 15.334 11.723 13.435 1.00 27.32 284 GLU C C 1
ATOM 2167 O O . GLU A 1 284 ? 15.747 11.892 14.567 1.00 26.41 284 GLU C O 1
ATOM 2173 N N . LEU A 1 285 ? 14.034 11.634 13.155 1.00 24.27 285 LEU C N 1
ATOM 2174 C CA . LEU A 1 285 ? 12.961 11.746 14.181 1.00 23.78 285 LEU C CA 1
ATOM 2175 C C . LEU A 1 285 ? 13.126 10.603 15.173 1.00 22.60 285 LEU C C 1
ATOM 2176 O O . LEU A 1 285 ? 13.002 10.791 16.393 1.00 22.36 285 LEU C O 1
ATOM 2181 N N . LEU A 1 286 ? 13.317 9.385 14.649 1.00 22.81 286 LEU C N 1
ATOM 2182 C CA . LEU A 1 286 ? 13.347 8.213 15.527 1.00 22.01 286 LEU C CA 1
ATOM 2183 C C . LEU A 1 286 ? 14.513 8.348 16.517 1.00 21.46 286 LEU C C 1
ATOM 2184 O O . LEU A 1 286 ? 14.315 8.101 17.685 1.00 22.22 286 LEU C O 1
ATOM 2189 N N . ALA A 1 287 ? 15.681 8.718 16.013 1.00 23.36 287 ALA C N 1
ATOM 2190 C CA . ALA A 1 287 ? 16.909 8.875 16.818 1.00 27.14 287 ALA C CA 1
ATOM 2191 C C . ALA A 1 287 ? 16.682 9.966 17.867 1.00 23.78 287 ALA C C 1
ATOM 2192 O O . ALA A 1 287 ? 17.064 9.759 19.030 1.00 25.97 287 ALA C O 1
ATOM 2194 N N . TYR A 1 288 ? 16.119 11.093 17.431 1.00 25.84 288 TYR C N 1
ATOM 2195 C CA . TYR A 1 288 ? 15.977 12.334 18.238 1.00 25.35 288 TYR C CA 1
ATOM 2196 C C . TYR A 1 288 ? 15.160 12.022 19.488 1.00 27.36 288 TYR C C 1
ATOM 2197 O O . TYR A 1 288 ? 15.555 12.471 20.583 1.00 24.15 288 TYR C O 1
ATOM 2206 N N . CYS A 1 289 ? 14.044 11.300 19.325 1.00 24.65 289 CYS C N 1
ATOM 2207 C CA . CYS A 1 289 ? 13.088 10.966 20.408 1.00 25.26 289 CYS C CA 1
ATOM 2208 C C . CYS A 1 289 ? 13.771 10.076 21.449 1.00 26.23 289 CYS C C 1
ATOM 2209 O O . CYS A 1 289 ? 13.266 10.022 22.614 1.00 28.16 289 CYS C O 1
ATOM 2212 N N . PHE A 1 290 ? 14.870 9.409 21.087 1.00 24.58 290 PHE C N 1
ATOM 2213 C CA . PHE A 1 290 ? 15.639 8.554 22.027 1.00 30.85 290 PHE C CA 1
ATOM 2214 C C . PHE A 1 290 ? 16.837 9.300 22.639 1.00 32.52 290 PHE C C 1
ATOM 2215 O O . PHE A 1 290 ? 17.659 8.651 23.319 1.00 39.27 290 PHE C O 1
ATOM 2223 N N . THR A 1 291 ? 16.942 10.627 22.496 1.00 28.86 291 THR C N 1
ATOM 2224 C CA . THR A 1 291 ? 18.018 11.405 23.161 1.00 28.49 291 THR C CA 1
ATOM 2225 C C . THR A 1 291 ? 17.436 12.194 24.337 1.00 28.21 291 THR C C 1
ATOM 2226 O O . THR A 1 291 ? 16.234 12.388 24.360 1.00 30.75 291 THR C O 1
ATOM 2230 N N . LYS A 1 292 ? 18.290 12.619 25.266 1.00 28.39 292 LYS C N 1
ATOM 2231 C CA . LYS A 1 292 ? 17.912 13.498 26.408 1.00 27.45 292 LYS C CA 1
ATOM 2232 C C . LYS A 1 292 ? 17.253 14.772 25.870 1.00 24.07 292 LYS C C 1
ATOM 2233 O O . LYS A 1 292 ? 16.238 15.182 26.418 1.00 24.93 292 LYS C O 1
ATOM 2235 N N . GLU A 1 293 ? 17.824 15.390 24.851 1.00 24.80 293 GLU C N 1
ATOM 2236 C CA . GLU A 1 293 ? 17.355 16.714 24.380 1.00 27.16 293 GLU C CA 1
ATOM 2237 C C . GLU A 1 293 ? 16.056 16.557 23.573 1.00 27.50 293 GLU C C 1
ATOM 2238 O O . GLU A 1 293 ? 15.323 17.555 23.429 1.00 28.32 293 GLU C O 1
ATOM 2244 N N . GLY A 1 294 ? 15.757 15.363 23.043 1.00 25.09 294 GLY C N 1
ATOM 2245 C CA . GLY A 1 294 ? 14.663 15.236 22.057 1.00 26.20 294 GLY C CA 1
ATOM 2246 C C . GLY A 1 294 ? 13.475 14.435 22.572 1.00 27.59 294 GLY C C 1
ATOM 2247 O O . GLY A 1 294 ? 12.470 14.368 21.852 1.00 27.58 294 GLY C O 1
ATOM 2248 N N . ALA A 1 295 ? 13.528 13.881 23.785 1.00 25.06 295 ALA C N 1
ATOM 2249 C CA . ALA A 1 295 ? 12.484 12.981 24.325 1.00 24.65 295 ALA C CA 1
ATOM 2250 C C . ALA A 1 295 ? 11.160 13.744 24.532 1.00 24.62 295 ALA C C 1
ATOM 2251 O O . ALA A 1 295 ? 10.109 13.116 24.700 1.00 24.58 295 ALA C O 1
ATOM 2253 N N . LYS A 1 296 ? 11.203 15.067 24.549 1.00 25.34 296 LYS C N 1
ATOM 2254 C CA . LYS A 1 296 ? 10.009 15.945 24.560 1.00 24.27 296 LYS C CA 1
ATOM 2255 C C . LYS A 1 296 ? 9.074 15.595 23.380 1.00 25.89 296 LYS C C 1
ATOM 2256 O O . LYS A 1 296 ? 7.872 15.889 23.482 1.00 26.03 296 LYS C O 1
ATOM 2262 N N . ALA A 1 297 ? 9.599 14.959 22.321 1.00 24.87 297 ALA C N 1
ATOM 2263 C CA . ALA A 1 297 ? 8.827 14.716 21.072 1.00 23.93 297 ALA C CA 1
ATOM 2264 C C . ALA A 1 297 ? 8.158 13.335 21.138 1.00 26.27 297 ALA C C 1
ATOM 2265 O O . ALA A 1 297 ? 7.309 13.039 20.284 1.00 25.86 297 ALA C O 1
ATOM 2267 N N . VAL A 1 298 ? 8.491 12.513 22.118 1.00 25.35 298 VAL C N 1
ATOM 2268 C CA . VAL A 1 298 ? 7.930 11.138 22.254 1.00 24.44 298 VAL C CA 1
ATOM 2269 C C . VAL A 1 298 ? 6.402 11.216 22.387 1.00 27.39 298 VAL C C 1
ATOM 2270 O O . VAL A 1 298 ? 5.706 10.357 21.816 1.00 25.88 298 VAL C O 1
ATOM 2274 N N . CYS A 1 299 ? 5.873 12.152 23.176 1.00 26.89 299 CYS C N 1
ATOM 2275 C CA . CYS A 1 299 ? 4.424 12.251 23.444 1.00 26.45 299 CYS C CA 1
ATOM 2276 C C . CYS A 1 299 ? 3.753 13.289 22.533 1.00 28.60 299 CYS C C 1
ATOM 2277 O O . CYS A 1 299 ? 2.539 13.387 22.596 1.00 27.92 299 CYS C O 1
ATOM 2280 N N . ASP A 1 300 ? 4.499 14.077 21.750 1.00 26.13 300 ASP C N 1
ATOM 2281 C CA . ASP A 1 300 ? 3.897 15.175 20.957 1.00 29.39 300 ASP C CA 1
ATOM 2282 C C . ASP A 1 300 ? 4.850 15.606 19.847 1.00 28.00 300 ASP C C 1
ATOM 2283 O O . ASP A 1 300 ? 5.863 16.225 20.149 1.00 27.44 300 ASP C O 1
ATOM 2288 N N . LEU A 1 301 ? 4.500 15.339 18.581 1.00 24.93 301 LEU C N 1
ATOM 2289 C CA . LEU A 1 301 ? 5.350 15.747 17.440 1.00 24.13 301 LEU C CA 1
ATOM 2290 C C . LEU A 1 301 ? 5.429 17.277 17.412 1.00 24.92 301 LEU C C 1
ATOM 2291 O O . LEU A 1 301 ? 6.363 17.777 16.798 1.00 26.27 301 LEU C O 1
ATOM 2296 N N . LYS A 1 302 ? 4.494 18.004 18.045 1.00 26.37 302 LYS C N 1
ATOM 2297 C CA . LYS A 1 302 ? 4.590 19.498 18.063 1.00 29.22 302 LYS C CA 1
ATOM 2298 C C . LYS A 1 302 ? 5.838 19.960 18.853 1.00 29.80 302 LYS C C 1
ATOM 2299 O O . LYS A 1 302 ? 6.192 21.152 18.732 1.00 30.86 302 LYS C O 1
ATOM 2305 N N . GLN A 1 303 ? 6.517 19.078 19.597 1.00 30.98 303 GLN C N 1
ATOM 2306 C CA . GLN A 1 303 ? 7.748 19.441 20.360 1.00 31.21 303 GLN C CA 1
ATOM 2307 C C . GLN A 1 303 ? 8.987 19.100 19.517 1.00 31.90 303 GLN C C 1
ATOM 2308 O O . GLN A 1 303 ? 10.092 19.275 20.008 1.00 36.80 303 GLN C O 1
ATOM 2314 N N . TYR A 1 304 ? 8.825 18.699 18.251 1.00 26.76 304 TYR C N 1
ATOM 2315 C CA . TYR A 1 304 ? 9.913 18.397 17.293 1.00 26.20 304 TYR C CA 1
ATOM 2316 C C . TYR A 1 304 ? 10.181 19.624 16.412 1.00 29.71 304 TYR C C 1
ATOM 2317 O O . TYR A 1 304 ? 9.255 20.462 16.253 1.00 28.74 304 TYR C O 1
ATOM 2326 N N . LYS A 1 305 ? 11.380 19.710 15.815 1.00 29.09 305 LYS C N 1
ATOM 2327 C CA . LYS A 1 305 ? 11.851 20.870 15.026 1.00 33.21 305 LYS C CA 1
ATOM 2328 C C . LYS A 1 305 ? 10.956 21.094 13.795 1.00 33.99 305 LYS C C 1
ATOM 2329 O O . LYS A 1 305 ? 10.888 22.245 13.341 1.00 32.53 305 LYS C O 1
ATOM 2335 N N . ALA A 1 306 ? 10.237 20.081 13.293 1.00 28.56 306 ALA C N 1
ATOM 2336 C CA . ALA A 1 306 ? 9.378 20.231 12.097 1.00 27.53 306 ALA C CA 1
ATOM 2337 C C . ALA A 1 306 ? 8.134 21.073 12.395 1.00 25.99 306 ALA C C 1
ATOM 2338 O O . ALA A 1 306 ? 7.548 21.594 11.424 1.00 28.07 306 ALA C O 1
ATOM 2340 N N . TYR A 1 307 ? 7.742 21.209 13.652 1.00 25.78 307 TYR C N 1
ATOM 2341 C CA . TYR A 1 307 ? 6.549 22.018 14.001 1.00 27.70 307 TYR C CA 1
ATOM 2342 C C . TYR A 1 307 ? 6.683 23.461 13.486 1.00 30.30 307 TYR C C 1
ATOM 2343 O O . TYR A 1 307 ? 7.721 24.087 13.686 1.00 32.24 307 TYR C O 1
ATOM 2352 N N . THR A 1 308 ? 5.625 23.963 12.865 1.00 28.32 308 THR C N 1
ATOM 2353 C CA . THR A 1 308 ? 5.607 25.327 12.266 1.00 31.55 308 THR C CA 1
ATOM 2354 C C . THR A 1 308 ? 5.284 26.387 13.322 1.00 32.32 308 THR C C 1
ATOM 2355 O O . THR A 1 308 ? 5.567 27.565 13.044 1.00 35.43 308 THR C O 1
ATOM 2359 N N . GLY A 1 309 ? 4.603 26.010 14.396 1.00 34.40 309 GLY C N 1
ATOM 2360 C CA . GLY A 1 309 ? 4.122 27.011 15.363 1.00 36.62 309 GLY C CA 1
ATOM 2361 C C . GLY A 1 309 ? 2.770 27.557 14.947 1.00 41.17 309 GLY C C 1
ATOM 2362 O O . GLY A 1 309 ? 2.357 28.573 15.516 1.00 43.37 309 GLY C O 1
ATOM 2363 N N . ALA A 1 310 ? 2.081 26.884 14.026 1.00 40.46 310 ALA C N 1
ATOM 2364 C CA . ALA A 1 310 ? 0.818 27.416 13.463 1.00 41.61 310 ALA C CA 1
ATOM 2365 C C . ALA A 1 310 ? -0.256 27.627 14.531 1.00 45.91 310 ALA C C 1
ATOM 2366 O O . ALA A 1 310 ? -1.047 28.568 14.366 1.00 47.96 310 ALA C O 1
ATOM 2368 N N . LEU A 1 311 ? -0.314 26.767 15.547 1.00 43.09 311 LEU C N 1
ATOM 2369 C CA . LEU A 1 311 ? -1.386 26.854 16.566 1.00 48.68 311 LEU C CA 1
ATOM 2370 C C . LEU A 1 311 ? -1.077 27.987 17.546 1.00 56.06 311 LEU C C 1
ATOM 2371 O O . LEU A 1 311 ? -1.935 28.255 18.392 1.00 63.75 311 LEU C O 1
ATOM 2376 N N . GLU A 1 312 ? 0.095 28.618 17.409 1.00 30.00 312 GLU C N 1
ATOM 2377 C CA . GLU A 1 312 ? 0.502 29.730 18.311 1.00 30.00 312 GLU C CA 1
ATOM 2378 C C . GLU A 1 312 ? 0.174 29.356 19.762 1.00 30.00 312 GLU C C 1
ATOM 2379 O O . GLU A 1 312 ? 0.681 28.342 20.241 1.00 30.00 312 GLU C O 1
#

Solvent-accessible surface area: 13582 Å² total; per-residue (Å²): 115,202,5,40,82,1,83,4,34,67,80,75,20,51,87,66,49,120,35,4,57,64,13,63,68,72,0,51,109,4,0,66,110,60,0,1,0,18,0,61,17,79,10,7,47,100,130,29,21,73,32,0,21,94,25,0,58,61,0,3,102,27,66,104,124,27,15,76,97,23,33,132,123,40,36,41,22,0,30,42,61,94,125,58,62,10,39,0,0,0,0,12,106,3,38,53,71,125,103,0,72,64,16,3,79,84,5,23,111,146,34,25,71,85,0,11,120,16,0,54,36,0,3,96,121,1,12,44,3,4,68,31,1,0,42,0,0,1,34,38,28,70,5,106,189,91,5,112,89,39,17,119,69,24,12,24,5,0,22,0,27,39,2,106,98,47,60,53,112,50,160,23,106,2,52,90,60,37,31,13,20,0,1,0,1,2,11,16,1,24,121,23,72,0,6,11,4,42,33,127,104,42,46,89,8,56,6,70,16,116,37,10,0,0,1,0,0,0,0,0,19,0,7,0,5,36,54,2,40,1,0,40,10,59,8,5,5,45,34,51,84,55,4,6,8,0,13,12,36,0,10,6,121,56,99,2,113,12,21,84,97,8,52,64,96,137,67,53,58,19,2,70,75,11,32,6,102,85,0,17,48,55,6,119,40,107,124,0,51,107,0,38,51,37,1,83,90,8,144,6,53,57,38,40,103,143

B-factor: mean 28.8, std 10.44, range [14.21, 81.52]